Protein AF-A0A8T4NHF1-F1 (afdb_monomer_lite)

Secondary structure (DSSP, 8-state):
-----HHHHHHHHTTS---PPPPPTTS---HHHHHHHHHHHHHHHHHHHHHHH-TT-HHHHHHHHHHHHS-GGGGGTS-HHHHHHHHHHHHHHHHHHHHHHHHHTHHHHHTT--HHHHHHHHHHS-PPPPSS-HHHHHHHHHHHHHHHHHHHHHHT-HHHHHHHHHHHHHH-TTS-HHHHHHHHHHTT-HHHHHHHHHHHHHHHHHHHHHHHEETTEE-HHHHHHHHHHHHHHHHHHHHH---HHHHHHHIIIIIHHHHHHHHHHHHHHHHHHHHHHHHHHHHHHHHHHHHHHHHH--

Foldseek 3Di:
DDPDDPVNVLVVVVPADWPDDADALQDEDDLVNLLVLVVLLVLLVVLLVVLVVPLPPLVSLQSNCCSTRVHSVVSVPDDSVNSNSVSVVVSVVNLVSQLSNCVNHVVVLVVLQDQVLLVVLLLQAQFADDPPDPLLNVLSVLSVLLSLLVVCVVVVPLVSLLVVVLVVLVPPPVDDPVVNVVSVVCSPPSVVSVVVSVVVSVVSVVVSCVSQDDPNGGPSVVSVCSLVVRLVVLVVVLVPDPDPVVNVCSCPRHNSSSSSSSSVSSNVVSVVVVCVVVVVVVVVVVVVVVVVVVVVVD

pLDDT: mean 83.98, std 12.25, range [40.06, 96.38]

Structure (mmCIF, N/CA/C/O backbone):
data_AF-A0A8T4NHF1-F1
#
_entry.id   AF-A0A8T4NHF1-F1
#
loop_
_atom_site.group_PDB
_atom_site.id
_atom_site.type_symbol
_atom_site.label_atom_id
_atom_site.label_alt_id
_atom_site.label_comp_id
_atom_site.label_asym_id
_atom_site.label_entity_id
_atom_site.label_seq_id
_atom_site.pdbx_PDB_ins_code
_atom_site.Cartn_x
_atom_site.Cartn_y
_atom_site.Cartn_z
_atom_site.occupancy
_atom_site.B_iso_or_equiv
_atom_site.auth_seq_id
_atom_site.auth_comp_id
_atom_site.auth_asym_id
_atom_site.auth_atom_id
_atom_site.pdbx_PDB_model_num
ATOM 1 N N . MET A 1 1 ? -12.201 -16.693 -42.221 1.00 40.06 1 MET A N 1
ATOM 2 C CA . MET A 1 1 ? -11.249 -15.798 -41.534 1.00 40.06 1 MET A CA 1
ATOM 3 C C . MET A 1 1 ? -11.439 -16.060 -40.062 1.00 40.06 1 MET A C 1
ATOM 5 O O . MET A 1 1 ? -12.571 -15.982 -39.611 1.00 40.06 1 MET A O 1
ATOM 9 N N . VAL A 1 2 ? -10.397 -16.544 -39.396 1.00 43.09 2 VAL A N 1
ATOM 10 C CA . VAL A 1 2 ? -10.455 -16.978 -37.998 1.00 43.09 2 VAL A CA 1
ATOM 11 C C . VAL A 1 2 ? -10.284 -15.729 -37.139 1.00 43.09 2 VAL A C 1
ATOM 13 O O . VAL A 1 2 ? -9.279 -15.039 -37.281 1.00 43.09 2 VAL A O 1
ATOM 16 N N . GLU A 1 3 ? -11.284 -15.404 -36.321 1.00 45.25 3 GLU A N 1
ATOM 17 C CA . GLU A 1 3 ? -11.119 -14.476 -35.200 1.00 45.25 3 GLU A CA 1
ATOM 18 C C . GLU A 1 3 ? -10.138 -15.140 -34.228 1.00 45.25 3 GLU A C 1
ATOM 20 O O . GLU A 1 3 ? -10.513 -16.066 -33.514 1.00 45.25 3 GLU A O 1
ATOM 25 N N . GLN A 1 4 ? -8.864 -14.743 -34.260 1.00 51.22 4 GLN A N 1
ATOM 26 C CA . GLN A 1 4 ? -7.949 -15.065 -33.164 1.00 51.22 4 GLN A CA 1
ATOM 27 C C . GLN A 1 4 ? -8.509 -14.438 -31.890 1.00 51.22 4 GLN A C 1
ATOM 29 O O . GLN A 1 4 ? -8.962 -13.287 -31.919 1.00 51.22 4 GLN A O 1
ATOM 34 N N . SER A 1 5 ? -8.502 -15.188 -30.788 1.00 63.69 5 SER A N 1
ATOM 35 C CA . SER A 1 5 ? -8.956 -14.635 -29.516 1.00 63.69 5 SER A CA 1
ATOM 36 C C . SER A 1 5 ? -8.017 -13.499 -29.099 1.00 63.69 5 SER A C 1
ATOM 38 O O . SER A 1 5 ? -6.830 -13.484 -29.437 1.00 63.69 5 SER A O 1
ATOM 40 N N . LEU A 1 6 ? -8.544 -12.525 -28.356 1.00 47.84 6 LEU A N 1
ATOM 41 C CA . LEU A 1 6 ? -7.736 -11.427 -27.825 1.00 47.84 6 LEU A CA 1
ATOM 42 C C . LEU A 1 6 ? -6.535 -11.973 -27.023 1.00 47.84 6 LEU A C 1
ATOM 44 O O . LEU A 1 6 ? -5.458 -11.399 -27.072 1.00 47.84 6 LEU A O 1
ATOM 48 N N . GLU A 1 7 ? -6.702 -13.112 -26.345 1.00 48.19 7 GLU A N 1
ATOM 49 C CA . GLU A 1 7 ? -5.669 -13.817 -25.572 1.00 48.19 7 GLU A CA 1
ATOM 50 C C . GLU A 1 7 ? -4.538 -14.376 -26.449 1.00 48.19 7 GLU A C 1
ATOM 52 O O . GLU A 1 7 ? -3.371 -14.226 -26.096 1.00 48.19 7 GLU A O 1
ATOM 57 N N . GLU A 1 8 ? -4.842 -14.918 -27.631 1.00 52.53 8 GLU A N 1
ATOM 58 C CA . GLU A 1 8 ? -3.821 -15.383 -28.586 1.00 52.53 8 GLU A CA 1
ATOM 59 C C . GLU A 1 8 ? -3.016 -14.217 -29.182 1.00 52.53 8 GLU A C 1
ATOM 61 O O . GLU A 1 8 ? -1.809 -14.332 -29.407 1.00 52.53 8 GLU A O 1
ATOM 66 N N . GLN A 1 9 ? -3.657 -13.067 -29.411 1.00 50.97 9 GLN A N 1
ATOM 67 C CA . GLN A 1 9 ? -2.965 -11.851 -29.862 1.00 50.97 9 GLN A CA 1
ATOM 68 C C . GLN A 1 9 ? -2.045 -11.286 -28.767 1.00 50.97 9 GLN A C 1
ATOM 70 O O . GLN A 1 9 ? -0.943 -10.816 -29.058 1.00 50.97 9 GLN A O 1
ATOM 75 N N . ILE A 1 10 ? -2.458 -11.393 -27.500 1.00 49.88 10 ILE A N 1
ATOM 76 C CA . ILE A 1 10 ? -1.667 -11.005 -26.322 1.00 49.88 10 ILE A CA 1
ATOM 77 C C . ILE A 1 10 ? -0.418 -11.877 -26.181 1.00 49.88 10 ILE A C 1
ATOM 79 O O . ILE A 1 10 ? 0.670 -11.357 -25.928 1.00 49.88 10 ILE A O 1
ATOM 83 N N . GLU A 1 11 ? -0.558 -13.185 -26.381 1.00 53.22 11 GLU A N 1
ATOM 84 C CA . GLU A 1 11 ? 0.548 -14.139 -26.302 1.00 53.22 11 GLU A CA 1
ATOM 85 C C . GLU A 1 11 ? 1.568 -13.910 -27.432 1.00 53.22 11 GLU A C 1
ATOM 87 O O . GLU A 1 11 ? 2.778 -13.870 -27.196 1.00 53.22 11 GLU A O 1
ATOM 92 N N . GLN A 1 12 ? 1.088 -13.640 -28.652 1.00 50.59 12 GLN A N 1
ATOM 93 C CA . GLN A 1 12 ? 1.939 -13.340 -29.811 1.00 50.59 12 GLN A CA 1
ATOM 94 C C . GLN A 1 12 ? 2.696 -12.022 -29.678 1.00 50.59 12 GLN A C 1
ATOM 96 O O . GLN A 1 12 ? 3.860 -11.930 -30.065 1.00 50.59 12 GLN A O 1
ATOM 101 N N . ALA A 1 13 ? 2.079 -11.001 -29.099 1.00 49.59 13 ALA A N 1
ATOM 102 C CA . ALA A 1 13 ? 2.753 -9.735 -28.886 1.00 49.59 13 ALA A CA 1
ATOM 103 C C . ALA A 1 13 ? 3.610 -9.740 -27.591 1.00 49.59 13 ALA A C 1
ATOM 105 O O . ALA A 1 13 ? 4.523 -8.930 -27.422 1.00 49.59 13 ALA A O 1
ATOM 106 N N . GLY A 1 14 ? 3.416 -10.725 -26.707 1.00 49.09 14 GLY A N 1
ATOM 107 C CA . GLY A 1 14 ? 4.375 -11.108 -25.664 1.00 49.09 14 GLY A CA 1
ATOM 108 C C . GLY A 1 14 ? 5.676 -11.724 -26.206 1.00 49.09 14 GLY A C 1
ATOM 109 O O . GLY A 1 14 ? 6.682 -11.720 -25.501 1.00 49.09 14 GLY A O 1
ATOM 110 N N . ALA A 1 15 ? 5.697 -12.182 -27.466 1.00 52.66 15 ALA A N 1
ATOM 111 C CA . ALA A 1 15 ? 6.874 -12.763 -28.127 1.00 52.66 15 ALA A CA 1
ATOM 112 C C . ALA A 1 15 ? 7.867 -11.722 -28.691 1.00 52.66 15 ALA A C 1
ATOM 114 O O . ALA A 1 15 ? 8.850 -12.076 -29.348 1.00 52.66 15 ALA A O 1
ATOM 115 N N . LEU A 1 16 ? 7.621 -10.430 -28.459 1.00 57.38 16 LEU A N 1
ATOM 116 C CA . LEU A 1 16 ? 8.516 -9.347 -28.863 1.00 57.38 16 LEU A CA 1
ATOM 117 C C . LEU A 1 16 ? 9.746 -9.314 -27.928 1.00 57.38 16 LEU A C 1
ATOM 119 O O . LEU A 1 16 ? 9.590 -9.521 -26.723 1.00 57.38 16 LEU A O 1
ATOM 123 N N . PRO A 1 17 ? 10.970 -9.033 -28.424 1.00 62.16 17 PRO A N 1
ATOM 124 C CA . PRO A 1 17 ? 12.154 -8.983 -27.573 1.00 62.16 17 PRO A CA 1
ATOM 125 C C . PRO A 1 17 ? 12.045 -7.819 -26.577 1.00 62.16 17 PRO A C 1
ATOM 127 O O . PRO A 1 17 ? 12.233 -6.653 -26.928 1.00 62.16 17 PRO A O 1
ATOM 130 N N . GLN A 1 18 ? 11.725 -8.137 -25.324 1.00 71.12 18 GLN A N 1
ATOM 131 C CA . GLN A 1 18 ? 11.744 -7.192 -24.211 1.00 71.12 18 GLN A CA 1
ATOM 132 C C . GLN A 1 18 ? 13.187 -7.007 -23.734 1.00 71.12 18 GLN A C 1
ATOM 134 O O . GLN A 1 18 ? 13.893 -7.984 -23.489 1.00 71.12 18 GLN A O 1
ATOM 139 N N . ILE A 1 19 ? 13.624 -5.752 -23.616 1.00 78.75 19 ILE A N 1
ATOM 140 C CA . ILE A 1 19 ? 14.956 -5.390 -23.105 1.00 78.75 19 ILE A CA 1
ATOM 141 C C . ILE A 1 19 ? 14.892 -5.076 -21.611 1.00 78.75 19 ILE A C 1
ATOM 143 O O . ILE A 1 19 ? 15.844 -5.338 -20.878 1.00 78.75 19 ILE A O 1
ATOM 147 N N . TYR A 1 20 ? 13.778 -4.512 -21.140 1.00 81.88 20 TYR A N 1
ATOM 148 C CA . TYR A 1 20 ? 13.555 -4.402 -19.708 1.00 81.88 20 TYR A CA 1
ATOM 149 C C . TYR A 1 20 ? 13.142 -5.757 -19.147 1.00 81.88 20 TYR A C 1
ATOM 151 O O . TYR A 1 20 ? 12.072 -6.274 -19.462 1.00 81.88 20 TYR A O 1
ATOM 159 N N . HIS A 1 21 ? 13.980 -6.289 -18.269 1.00 83.62 21 HIS A N 1
ATOM 160 C CA . HIS A 1 21 ? 13.638 -7.422 -17.428 1.00 83.62 21 HIS A CA 1
ATOM 161 C C . HIS A 1 21 ? 13.217 -6.876 -16.067 1.00 83.62 21 HIS A C 1
ATOM 163 O O . HIS A 1 21 ? 13.957 -6.073 -15.503 1.00 83.62 21 HIS A O 1
ATOM 169 N N . PRO A 1 22 ? 12.045 -7.242 -15.533 1.00 88.25 22 PRO A N 1
ATOM 170 C CA . PRO A 1 22 ? 11.710 -6.885 -14.165 1.00 88.25 22 PRO A CA 1
ATOM 171 C C . PRO A 1 22 ? 12.663 -7.550 -13.170 1.00 88.25 22 PRO A C 1
ATOM 173 O O . PRO A 1 22 ? 13.351 -8.513 -13.512 1.00 88.25 22 PRO A O 1
ATOM 176 N N . ILE A 1 23 ? 12.662 -7.042 -11.938 1.00 92.62 23 ILE A N 1
ATOM 177 C CA . ILE A 1 23 ? 13.514 -7.553 -10.865 1.00 92.62 23 ILE A CA 1
ATOM 178 C C . ILE A 1 23 ? 13.336 -9.063 -10.686 1.00 92.62 23 ILE A C 1
ATOM 180 O O . ILE A 1 23 ? 12.224 -9.590 -10.811 1.00 92.62 23 ILE A O 1
ATOM 184 N N . THR A 1 24 ? 14.426 -9.761 -10.378 1.00 93.50 24 THR A N 1
ATOM 185 C CA . THR A 1 24 ? 14.368 -11.199 -10.100 1.00 93.50 24 THR A CA 1
ATOM 186 C C . THR A 1 24 ? 13.870 -11.412 -8.671 1.00 93.50 24 THR A C 1
ATOM 188 O O . THR A 1 24 ? 14.572 -11.023 -7.741 1.00 93.50 24 THR A O 1
ATOM 191 N N . PRO A 1 25 ? 12.702 -12.047 -8.444 1.00 93.31 25 PRO A N 1
ATOM 192 C CA . PRO A 1 25 ? 12.098 -12.095 -7.110 1.00 93.31 25 PRO A CA 1
ATOM 193 C C . PRO A 1 25 ? 12.899 -12.837 -6.039 1.00 93.31 25 PRO A C 1
ATOM 195 O O . PRO A 1 25 ? 12.691 -12.603 -4.856 1.00 93.31 25 PRO A O 1
ATOM 198 N N . SER A 1 26 ? 13.769 -13.758 -6.450 1.00 91.38 26 SER A N 1
ATOM 199 C CA . SER A 1 26 ? 14.536 -14.634 -5.561 1.00 91.38 26 SER A CA 1
ATOM 200 C C . SER A 1 26 ? 15.934 -14.112 -5.229 1.00 91.38 26 SER A C 1
ATOM 202 O O . SER A 1 26 ? 16.721 -14.855 -4.655 1.00 91.38 26 SER A O 1
ATOM 204 N N . HIS A 1 27 ? 16.297 -12.913 -5.685 1.00 90.06 27 HIS A N 1
ATOM 205 C CA . HIS A 1 27 ? 17.588 -12.322 -5.351 1.00 90.06 27 HIS A CA 1
ATOM 206 C C . HIS A 1 27 ? 17.556 -11.696 -3.956 1.00 90.06 27 HIS A C 1
ATOM 208 O O . HIS A 1 27 ? 16.552 -11.096 -3.561 1.00 90.06 27 HIS A O 1
ATOM 214 N N . ASP A 1 28 ? 18.692 -11.777 -3.265 1.00 91.50 28 ASP A N 1
ATOM 215 C CA . ASP A 1 28 ? 18.931 -11.044 -2.024 1.00 91.50 28 ASP A CA 1
ATOM 216 C C . ASP A 1 28 ? 18.833 -9.524 -2.248 1.00 91.50 28 ASP A C 1
ATOM 218 O O . ASP A 1 28 ? 18.904 -9.014 -3.378 1.00 91.50 28 ASP A O 1
ATOM 222 N N . TYR A 1 29 ? 18.684 -8.780 -1.152 1.00 89.56 29 TYR A N 1
ATOM 223 C CA . TYR A 1 29 ? 18.501 -7.340 -1.208 1.00 89.56 29 TYR A CA 1
ATOM 224 C C . TYR A 1 29 ? 19.713 -6.626 -1.834 1.00 89.56 29 TYR A C 1
ATOM 226 O O . TYR A 1 29 ? 20.804 -6.576 -1.264 1.00 89.56 29 TYR A O 1
ATOM 234 N N . ASN A 1 30 ? 19.492 -5.985 -2.985 1.00 89.38 30 ASN A N 1
ATOM 235 C CA . ASN A 1 30 ? 20.432 -5.087 -3.641 1.00 89.38 30 ASN A CA 1
ATOM 236 C C . ASN A 1 30 ? 19.757 -3.731 -3.851 1.00 89.38 30 ASN A C 1
ATOM 238 O O . ASN A 1 30 ? 18.806 -3.591 -4.619 1.00 89.38 30 ASN A O 1
ATOM 242 N N . ARG A 1 31 ? 20.285 -2.709 -3.175 1.00 86.56 31 ARG A N 1
ATOM 243 C CA . ARG A 1 31 ? 19.719 -1.360 -3.190 1.00 86.56 31 ARG A CA 1
ATOM 244 C C . ARG A 1 31 ? 19.684 -0.727 -4.584 1.00 86.56 31 ARG A C 1
ATOM 246 O O . ARG A 1 31 ? 18.680 -0.110 -4.928 1.00 86.56 31 ARG A O 1
ATOM 253 N N . GLU A 1 32 ? 20.762 -0.827 -5.358 1.00 85.31 32 GLU A N 1
ATOM 254 C CA . GLU A 1 32 ? 20.843 -0.190 -6.681 1.00 85.31 32 GLU A CA 1
ATOM 255 C C . GLU A 1 32 ? 19.862 -0.839 -7.660 1.00 85.31 32 GLU A C 1
ATOM 257 O O . GLU A 1 32 ? 19.133 -0.142 -8.368 1.00 85.31 32 GLU A O 1
ATOM 262 N N . GLU A 1 33 ? 19.791 -2.170 -7.646 1.00 87.69 33 GLU A N 1
ATOM 263 C CA . GLU A 1 33 ? 18.852 -2.948 -8.457 1.00 87.69 33 GLU A CA 1
ATOM 264 C C . GLU A 1 33 ? 17.399 -2.615 -8.083 1.00 87.69 33 GLU A C 1
ATOM 266 O O . GLU A 1 33 ? 16.583 -2.278 -8.947 1.00 87.69 33 GLU A O 1
ATOM 271 N N . PHE A 1 34 ? 17.093 -2.604 -6.785 1.00 88.62 34 PHE A N 1
ATOM 272 C CA . PHE A 1 34 ? 15.785 -2.248 -6.242 1.00 88.62 34 PHE A CA 1
ATOM 273 C C . PHE A 1 34 ? 15.326 -0.852 -6.698 1.00 88.62 34 PHE A C 1
ATOM 275 O O . PHE A 1 34 ? 14.234 -0.711 -7.258 1.00 88.62 34 PHE A O 1
ATOM 282 N N . LEU A 1 35 ? 16.175 0.169 -6.532 1.00 87.31 35 LEU A N 1
ATOM 283 C CA . LEU A 1 35 ? 15.873 1.548 -6.937 1.00 87.31 35 LEU A CA 1
ATOM 284 C C . LEU A 1 35 ? 15.748 1.701 -8.457 1.00 87.31 35 LEU A C 1
ATOM 286 O O . LEU A 1 35 ? 14.885 2.439 -8.942 1.00 87.31 35 LEU A O 1
ATOM 290 N N . PHE A 1 36 ? 16.572 0.994 -9.235 1.00 87.50 36 PHE A N 1
ATOM 291 C CA . PHE A 1 36 ? 16.460 0.986 -10.691 1.00 87.50 36 PHE A CA 1
ATOM 292 C C . PHE A 1 36 ? 15.095 0.454 -11.145 1.00 87.50 36 PHE A C 1
ATOM 294 O O . PHE A 1 36 ? 14.369 1.153 -11.862 1.00 87.50 36 PHE A O 1
ATOM 301 N N . HIS A 1 37 ? 14.725 -0.756 -10.714 1.00 90.31 37 HIS A N 1
ATOM 302 C CA . HIS A 1 37 ? 13.476 -1.398 -11.134 1.00 90.31 37 HIS A CA 1
ATOM 303 C C . HIS A 1 37 ? 12.246 -0.630 -10.667 1.00 90.31 37 HIS A C 1
ATOM 305 O O . HIS A 1 37 ? 11.251 -0.555 -11.389 1.00 90.31 37 HIS A O 1
ATOM 311 N N . GLN A 1 38 ? 12.315 0.008 -9.505 1.00 88.06 38 GLN A N 1
ATOM 312 C CA . GLN A 1 38 ? 11.232 0.861 -9.051 1.00 88.06 38 GLN A CA 1
ATOM 313 C C . GLN A 1 38 ? 11.067 2.119 -9.903 1.00 88.06 38 GLN A C 1
ATOM 315 O O . GLN A 1 38 ? 9.951 2.445 -10.309 1.00 88.06 38 GLN A O 1
ATOM 320 N N . ASN A 1 39 ? 12.156 2.819 -10.220 1.00 87.38 39 ASN A N 1
ATOM 321 C CA . ASN A 1 39 ? 12.088 3.973 -11.112 1.00 87.38 39 ASN A CA 1
ATOM 322 C C . ASN A 1 39 ? 11.513 3.580 -12.477 1.00 87.38 39 ASN A C 1
ATOM 324 O O . ASN A 1 39 ? 10.718 4.320 -13.062 1.00 87.38 39 ASN A O 1
ATOM 328 N N . VAL A 1 40 ? 11.853 2.382 -12.969 1.00 89.00 40 VAL A N 1
ATOM 329 C CA . VAL A 1 40 ? 11.211 1.825 -14.162 1.00 89.00 40 VAL A CA 1
ATOM 330 C C . VAL A 1 40 ? 9.714 1.603 -13.948 1.00 89.00 40 VAL A C 1
ATOM 332 O O . VAL A 1 40 ? 8.921 2.031 -14.782 1.00 89.00 40 VAL A O 1
ATOM 335 N N . LEU A 1 41 ? 9.305 0.990 -12.843 1.00 90.44 41 LEU A N 1
ATOM 336 C CA . LEU A 1 41 ? 7.898 0.734 -12.547 1.00 90.44 41 LEU A CA 1
ATOM 337 C C . LEU A 1 41 ? 7.061 2.023 -12.422 1.00 90.44 41 LEU A C 1
ATOM 339 O O . LEU A 1 41 ? 5.933 2.074 -12.923 1.00 90.44 41 LEU A O 1
ATOM 343 N N . ASN A 1 42 ? 7.611 3.080 -11.820 1.00 89.56 42 ASN A N 1
ATOM 344 C CA . ASN A 1 42 ? 6.973 4.397 -11.723 1.00 89.56 42 ASN A CA 1
ATOM 345 C C . ASN A 1 42 ? 6.763 5.020 -13.111 1.00 89.56 42 ASN A C 1
ATOM 347 O O . ASN A 1 42 ? 5.665 5.484 -13.431 1.00 89.56 42 ASN A O 1
ATOM 351 N N . ASP A 1 43 ? 7.795 4.970 -13.958 1.00 90.56 43 ASP A N 1
ATOM 352 C CA . ASP A 1 43 ? 7.719 5.386 -15.359 1.00 90.56 43 ASP A CA 1
ATOM 353 C C . ASP A 1 43 ? 6.617 4.615 -16.105 1.00 90.56 43 ASP A C 1
ATOM 355 O O . ASP A 1 43 ? 5.748 5.223 -16.734 1.00 90.56 43 ASP A O 1
ATOM 359 N N . LEU A 1 44 ? 6.623 3.280 -16.010 1.00 91.38 44 LEU A N 1
ATOM 360 C CA . LEU A 1 44 ? 5.650 2.407 -16.674 1.00 91.38 44 LEU A CA 1
ATOM 361 C C . LEU A 1 44 ? 4.219 2.703 -16.215 1.00 91.38 44 LEU A C 1
ATOM 363 O O . LEU A 1 44 ? 3.328 2.830 -17.052 1.00 91.38 44 LEU A O 1
ATOM 367 N N . THR A 1 45 ? 4.010 2.897 -14.911 1.00 91.25 45 THR A N 1
ATOM 368 C CA . THR A 1 45 ? 2.714 3.285 -14.335 1.00 91.25 45 THR A CA 1
ATOM 369 C C . THR A 1 45 ? 2.243 4.630 -14.892 1.00 91.25 45 THR A C 1
ATOM 371 O O . THR A 1 45 ? 1.101 4.765 -15.340 1.00 91.25 45 THR A O 1
ATOM 374 N N . GLY A 1 46 ? 3.137 5.622 -14.934 1.00 93.00 46 GLY A N 1
ATOM 375 C CA . GLY A 1 46 ? 2.843 6.943 -15.484 1.00 93.00 46 GLY A CA 1
ATOM 376 C C . GLY A 1 46 ? 2.538 6.923 -16.985 1.00 93.00 46 GLY A C 1
ATOM 377 O O . GLY A 1 46 ? 1.684 7.685 -17.448 1.00 93.00 46 GLY A O 1
ATOM 378 N N . TYR A 1 47 ? 3.206 6.065 -17.761 1.00 92.12 47 TYR A N 1
ATOM 379 C CA . TYR A 1 47 ? 2.915 5.902 -19.187 1.00 92.12 47 TYR A CA 1
ATOM 380 C C . TYR A 1 47 ? 1.615 5.145 -19.427 1.00 92.12 47 TYR A C 1
ATOM 382 O O . TYR A 1 47 ? 0.813 5.611 -20.235 1.00 92.12 47 TYR A O 1
ATOM 390 N N . ARG A 1 48 ? 1.356 4.058 -18.692 1.00 92.94 48 ARG A N 1
ATOM 391 C CA . ARG A 1 48 ? 0.084 3.329 -18.767 1.00 92.94 48 ARG A CA 1
ATOM 392 C C . ARG A 1 48 ? -1.093 4.261 -18.501 1.00 92.94 48 ARG A C 1
ATOM 394 O O . ARG A 1 48 ? -1.997 4.323 -19.321 1.00 92.94 48 ARG A O 1
ATOM 401 N N . ALA A 1 49 ? -1.052 5.054 -17.429 1.00 94.38 49 ALA A N 1
ATOM 402 C CA . ALA A 1 49 ? -2.136 5.985 -17.105 1.00 94.38 49 ALA A CA 1
ATOM 403 C C . ALA A 1 49 ? -2.420 6.995 -18.236 1.00 94.38 49 ALA A C 1
ATOM 405 O O . ALA A 1 49 ? -3.567 7.389 -18.454 1.00 94.38 49 ALA A O 1
ATOM 406 N N . LYS A 1 50 ? -1.384 7.413 -18.976 1.00 93.81 50 LYS A N 1
ATOM 407 C CA . LYS A 1 50 ? -1.536 8.283 -20.153 1.00 93.81 50 LYS A CA 1
ATOM 408 C C . LYS A 1 50 ? -2.135 7.536 -21.339 1.00 93.81 50 LYS A C 1
ATOM 410 O O . LYS A 1 50 ? -3.067 8.059 -21.931 1.00 93.81 50 LYS A O 1
ATOM 415 N N . ILE A 1 51 ? -1.658 6.326 -21.630 1.00 90.19 51 ILE A N 1
ATOM 416 C CA . ILE A 1 51 ? -2.165 5.462 -22.711 1.00 90.19 51 ILE A CA 1
ATOM 417 C C . ILE A 1 51 ? -3.632 5.064 -22.465 1.00 90.19 51 ILE A C 1
ATOM 419 O O . ILE A 1 51 ? -4.436 5.027 -23.394 1.00 90.19 51 ILE A O 1
ATOM 423 N N . ASP A 1 52 ? -4.011 4.807 -21.212 1.00 90.88 52 ASP A N 1
ATOM 424 C CA . ASP A 1 52 ? -5.389 4.481 -20.838 1.00 90.88 52 ASP A CA 1
ATOM 425 C C . ASP A 1 52 ? -6.331 5.667 -21.095 1.00 90.88 52 ASP A C 1
ATOM 427 O O . ASP A 1 52 ? -7.440 5.478 -21.605 1.00 90.88 52 ASP A O 1
ATOM 431 N N . LYS A 1 53 ? -5.865 6.886 -20.787 1.00 93.56 53 LYS A N 1
ATOM 432 C CA . LYS A 1 53 ? -6.613 8.137 -20.962 1.00 93.56 53 LYS A CA 1
ATOM 433 C C . LYS A 1 53 ? -6.674 8.607 -22.419 1.00 93.56 53 LYS A C 1
ATOM 435 O O . LYS A 1 53 ? -7.734 9.035 -22.866 1.00 93.56 53 LYS A O 1
ATOM 440 N N . ASP A 1 54 ? -5.550 8.570 -23.124 1.00 89.94 54 ASP A N 1
ATOM 441 C CA . ASP A 1 54 ? -5.403 8.937 -24.532 1.00 89.94 54 ASP A CA 1
ATOM 442 C C . ASP A 1 54 ? -4.541 7.878 -25.245 1.00 89.94 54 ASP A C 1
ATOM 444 O O . ASP A 1 54 ? -3.307 7.938 -25.210 1.00 89.94 54 ASP A O 1
ATOM 448 N N . PRO A 1 55 ? -5.175 6.902 -25.916 1.00 83.81 55 PRO A N 1
ATOM 449 C CA . PRO A 1 55 ? -4.470 5.808 -26.588 1.00 83.81 55 PRO A CA 1
ATOM 450 C C . PRO A 1 55 ? -3.639 6.274 -27.790 1.00 83.81 55 PRO A C 1
ATOM 452 O O . PRO A 1 55 ? -2.765 5.547 -28.269 1.00 83.81 55 PRO A O 1
ATOM 455 N N . THR A 1 56 ? -3.883 7.500 -28.259 1.00 84.25 56 THR A N 1
ATOM 456 C CA . THR A 1 56 ? -3.195 8.111 -29.397 1.00 84.25 56 THR A CA 1
ATOM 457 C C . THR A 1 56 ? -2.040 9.023 -28.979 1.00 84.25 56 THR A C 1
ATOM 459 O O . THR A 1 56 ? -1.361 9.579 -29.845 1.00 84.25 56 THR A O 1
ATOM 462 N N . ASP A 1 57 ? -1.744 9.144 -27.674 1.00 88.88 57 ASP A N 1
ATOM 463 C CA . ASP A 1 57 ? -0.591 9.901 -27.171 1.00 88.88 57 ASP A CA 1
ATOM 464 C C . ASP A 1 57 ? 0.729 9.244 -27.612 1.00 88.88 57 ASP A C 1
ATOM 466 O O . ASP A 1 57 ? 1.318 8.394 -26.931 1.00 88.88 57 ASP A O 1
ATOM 470 N N . LEU A 1 58 ? 1.230 9.689 -28.766 1.00 85.62 58 LEU A N 1
ATOM 471 C CA . LEU A 1 58 ? 2.479 9.214 -29.356 1.00 85.62 58 LEU A CA 1
ATOM 472 C C . LEU A 1 58 ? 3.670 9.379 -28.404 1.00 85.62 58 LEU A C 1
ATOM 474 O O . LEU A 1 58 ? 4.554 8.526 -28.379 1.00 85.62 58 LEU A O 1
ATOM 478 N N . LYS A 1 59 ? 3.693 10.422 -27.562 1.00 88.75 59 LYS A N 1
ATOM 479 C CA . LYS A 1 59 ? 4.809 10.647 -26.629 1.00 88.75 59 LYS A CA 1
ATOM 480 C C . LYS A 1 59 ? 4.806 9.622 -25.502 1.00 88.75 59 LYS A C 1
ATOM 482 O O . LYS A 1 59 ? 5.877 9.151 -25.113 1.00 88.75 59 LYS A O 1
ATOM 487 N N . ALA A 1 60 ? 3.640 9.297 -24.945 1.00 89.31 60 ALA A N 1
ATOM 488 C CA . ALA A 1 60 ? 3.525 8.266 -23.913 1.00 89.31 60 ALA A CA 1
ATOM 489 C C . ALA A 1 60 ? 3.914 6.890 -24.471 1.00 89.31 60 ALA A C 1
ATOM 491 O O . ALA A 1 60 ? 4.717 6.180 -23.862 1.00 89.31 60 ALA A O 1
ATOM 492 N N . ARG A 1 61 ? 3.431 6.576 -25.676 1.00 87.75 61 ARG A N 1
ATOM 493 C CA . ARG A 1 61 ? 3.731 5.335 -26.402 1.00 87.75 61 ARG A CA 1
ATOM 494 C C . ARG A 1 61 ? 5.211 5.171 -26.722 1.00 87.75 61 ARG A C 1
ATOM 496 O O . ARG A 1 61 ? 5.776 4.107 -26.472 1.00 87.75 61 ARG A O 1
ATOM 503 N N . GLU A 1 62 ? 5.860 6.219 -27.224 1.00 86.50 62 GLU A N 1
ATOM 504 C CA . GLU A 1 62 ? 7.300 6.219 -27.498 1.00 86.50 62 GLU A CA 1
ATOM 505 C C . GLU A 1 62 ? 8.127 5.993 -26.232 1.00 86.50 62 GLU A C 1
ATOM 507 O O . GLU A 1 62 ? 9.096 5.232 -26.249 1.00 86.50 62 GLU A O 1
ATOM 512 N N . LYS A 1 63 ? 7.772 6.665 -25.130 1.00 89.12 63 LYS A N 1
ATOM 513 C CA . LYS A 1 63 ? 8.511 6.548 -23.869 1.00 89.12 63 LYS A CA 1
ATOM 514 C C . LYS A 1 63 ? 8.332 5.176 -23.226 1.00 89.12 63 LYS A C 1
ATOM 516 O O . LYS A 1 63 ? 9.329 4.602 -22.794 1.00 89.12 63 LYS A O 1
ATOM 521 N N . PHE A 1 64 ? 7.109 4.645 -23.223 1.00 89.25 64 PHE A N 1
ATOM 522 C CA . PHE A 1 64 ? 6.830 3.274 -22.799 1.00 89.25 64 PHE A CA 1
ATOM 523 C C . PHE A 1 64 ? 7.635 2.273 -23.633 1.00 89.25 64 PHE A C 1
ATOM 525 O O . PHE A 1 64 ? 8.414 1.497 -23.086 1.00 89.25 64 PHE A O 1
ATOM 532 N N . SER A 1 65 ? 7.541 2.366 -24.963 1.00 83.44 65 SER A N 1
ATOM 533 C CA . SER A 1 65 ? 8.209 1.430 -25.876 1.00 83.44 65 SER A CA 1
ATOM 534 C C . SER A 1 65 ? 9.728 1.487 -25.749 1.00 83.44 65 SER A C 1
ATOM 536 O O . SER A 1 65 ? 10.378 0.451 -25.669 1.00 83.44 65 SER A O 1
ATOM 538 N N . LYS A 1 66 ? 10.305 2.690 -25.627 1.00 85.69 66 LYS A N 1
ATOM 539 C CA . LYS A 1 66 ? 11.738 2.853 -25.352 1.00 85.69 66 LYS A CA 1
ATOM 540 C C . LYS A 1 66 ? 12.141 2.165 -24.049 1.00 85.69 66 LYS A C 1
ATOM 542 O O . LYS A 1 66 ? 13.230 1.609 -23.975 1.00 85.69 66 LYS A O 1
ATOM 547 N N . LYS A 1 67 ? 11.307 2.252 -23.012 1.00 88.12 67 LYS A N 1
ATOM 548 C CA . LYS A 1 67 ? 11.612 1.667 -21.706 1.00 88.12 67 LYS A CA 1
ATOM 549 C C . LYS A 1 67 ? 11.568 0.141 -21.759 1.00 88.12 67 LYS A C 1
ATOM 551 O O . LYS A 1 67 ? 12.478 -0.485 -21.240 1.00 88.12 67 LYS A O 1
ATOM 556 N N . VAL A 1 68 ? 10.551 -0.432 -22.403 1.00 86.19 68 VAL A N 1
ATOM 557 C CA . VAL A 1 68 ? 10.317 -1.886 -22.430 1.00 86.19 68 VAL A CA 1
ATOM 558 C C . VAL A 1 68 ? 11.158 -2.595 -23.493 1.00 86.19 68 VAL A C 1
ATOM 560 O O . VAL A 1 68 ? 11.779 -3.615 -23.211 1.00 86.19 68 VAL A O 1
ATOM 563 N N . PHE A 1 69 ? 11.220 -2.045 -24.705 1.00 81.56 69 PHE A N 1
ATOM 564 C CA . PHE A 1 69 ? 11.810 -2.693 -25.882 1.00 81.56 69 PHE A CA 1
ATOM 565 C C . PHE A 1 69 ? 13.138 -2.064 -26.329 1.00 81.56 69 PHE A C 1
ATOM 567 O O . PHE A 1 69 ? 13.731 -2.517 -27.300 1.00 81.56 69 PHE A O 1
ATOM 574 N N . GLY A 1 70 ? 13.589 -0.976 -25.691 1.00 73.94 70 GLY A N 1
ATOM 575 C CA . GLY A 1 70 ? 14.810 -0.228 -26.040 1.00 73.94 70 GLY A CA 1
ATOM 576 C C . GLY A 1 70 ? 14.791 0.503 -27.390 1.00 73.94 70 GLY A C 1
ATOM 577 O O . GLY A 1 70 ? 15.583 1.428 -27.581 1.00 73.94 70 GLY A O 1
ATOM 578 N N . ASP A 1 71 ? 13.862 0.182 -28.293 1.00 68.88 71 ASP A N 1
ATOM 579 C CA . ASP A 1 71 ? 13.625 0.917 -29.534 1.00 68.88 71 ASP A CA 1
ATOM 580 C C . ASP A 1 71 ? 12.356 1.768 -29.434 1.00 68.88 71 ASP A C 1
ATOM 582 O O . ASP A 1 71 ? 11.262 1.296 -29.119 1.00 68.88 71 ASP A O 1
ATOM 586 N N . LYS A 1 72 ? 12.497 3.052 -29.771 1.00 63.88 72 LYS A N 1
ATOM 587 C CA . LYS A 1 72 ? 11.355 3.947 -29.908 1.00 63.88 72 LYS A CA 1
ATOM 588 C C . LYS A 1 72 ? 10.441 3.467 -31.024 1.00 63.88 72 LYS A C 1
ATOM 590 O O . LYS A 1 72 ? 9.247 3.463 -30.798 1.00 63.88 72 LYS A O 1
ATOM 595 N N . LYS A 1 73 ? 10.945 3.047 -32.192 1.00 62.19 73 LYS A N 1
ATOM 596 C CA . LYS A 1 73 ? 10.154 2.777 -33.416 1.00 62.19 73 LYS A CA 1
ATOM 597 C C . LYS A 1 73 ? 9.142 1.635 -33.292 1.00 62.19 73 LYS A C 1
ATOM 599 O O . LYS A 1 73 ? 8.220 1.567 -34.100 1.00 62.19 73 LYS A O 1
ATOM 604 N N . TYR A 1 74 ? 9.263 0.808 -32.257 1.00 63.12 74 TYR A N 1
ATOM 605 C CA . TYR A 1 74 ? 8.327 -0.271 -31.945 1.00 63.12 74 TYR A CA 1
ATOM 606 C C . TYR A 1 74 ? 6.871 0.214 -31.767 1.00 63.12 74 TYR A C 1
ATOM 608 O O . TYR A 1 74 ? 5.932 -0.489 -32.125 1.00 63.12 74 TYR A O 1
ATOM 616 N N . HIS A 1 75 ? 6.670 1.457 -31.306 1.00 59.62 75 HIS A N 1
ATOM 617 C CA . HIS A 1 75 ? 5.345 2.034 -31.028 1.00 59.62 75 HIS A CA 1
ATOM 618 C C . HIS A 1 75 ? 4.436 2.254 -32.253 1.00 59.62 75 HIS A C 1
ATOM 620 O O . HIS A 1 75 ? 3.232 2.445 -32.062 1.00 59.62 75 HIS A O 1
ATOM 626 N N . ILE A 1 76 ? 5.000 2.285 -33.471 1.00 54.88 76 ILE A N 1
ATOM 627 C CA . ILE A 1 76 ? 4.281 2.598 -34.724 1.00 54.88 76 ILE A CA 1
ATOM 628 C C . ILE A 1 76 ? 3.508 1.375 -35.238 1.00 54.88 76 ILE A C 1
ATOM 630 O O . ILE A 1 76 ? 2.515 1.531 -35.941 1.00 54.88 76 ILE A O 1
ATOM 634 N N . GLY A 1 77 ? 3.953 0.164 -34.889 1.00 61.88 77 GLY A N 1
ATOM 635 C CA . GLY A 1 77 ? 3.362 -1.081 -35.385 1.00 61.88 77 GLY A CA 1
ATOM 636 C C . GLY A 1 77 ? 2.161 -1.590 -34.588 1.00 61.88 77 GLY A C 1
ATOM 637 O O . GLY A 1 77 ? 1.374 -2.349 -35.136 1.00 61.88 77 GLY A O 1
ATOM 638 N N . LEU A 1 78 ? 2.014 -1.179 -33.323 1.00 71.75 78 LEU A N 1
ATOM 639 C CA . LEU A 1 78 ? 0.942 -1.655 -32.443 1.00 71.75 78 LEU A CA 1
ATOM 640 C C . LEU A 1 78 ? -0.320 -0.794 -32.584 1.00 71.75 78 LEU A C 1
ATOM 642 O O . LEU A 1 78 ? -0.255 0.439 -32.591 1.00 71.75 78 LEU A O 1
ATOM 646 N N . SER A 1 79 ? -1.480 -1.434 -32.629 1.00 82.00 79 SER A N 1
ATOM 647 C CA . SER A 1 79 ? -2.777 -0.783 -32.464 1.00 82.00 79 SER A CA 1
ATOM 648 C C . SER A 1 79 ? -2.950 -0.229 -31.044 1.00 82.00 79 SER A C 1
ATOM 650 O O . SER A 1 79 ? -2.248 -0.601 -30.100 1.00 82.00 79 SER A O 1
ATOM 652 N N . ASP A 1 80 ? -3.919 0.668 -30.871 1.00 84.00 80 ASP A N 1
ATOM 653 C CA . ASP A 1 80 ? -4.247 1.257 -29.567 1.00 84.00 80 ASP A CA 1
ATOM 654 C C . ASP A 1 80 ? -4.659 0.199 -28.532 1.00 84.00 80 ASP A C 1
ATOM 656 O O . ASP A 1 80 ? -4.363 0.335 -27.343 1.00 84.00 80 ASP A O 1
ATOM 660 N N . VAL A 1 81 ? -5.326 -0.867 -28.985 1.00 84.06 81 VAL A N 1
ATOM 661 C CA . VAL A 1 81 ? -5.754 -1.987 -28.138 1.00 84.06 81 VAL A CA 1
ATOM 662 C C . VAL A 1 81 ? -4.543 -2.786 -27.673 1.00 84.06 81 VAL A C 1
ATOM 664 O O . VAL A 1 81 ? -4.372 -2.973 -26.470 1.00 84.06 81 VAL A O 1
ATOM 667 N N . GLU A 1 82 ? -3.663 -3.185 -28.592 1.00 81.62 82 GLU A N 1
ATOM 668 C CA . GLU A 1 82 ? -2.443 -3.929 -28.255 1.00 81.62 82 GLU A CA 1
ATOM 669 C C . GLU A 1 82 ? -1.567 -3.128 -27.288 1.00 81.62 82 GLU A C 1
ATOM 671 O O . GLU A 1 82 ? -1.134 -3.646 -26.260 1.00 81.62 82 GLU A O 1
ATOM 676 N N . MET A 1 83 ? -1.375 -1.830 -27.543 1.00 84.25 83 MET A N 1
ATOM 677 C CA . MET A 1 83 ? -0.579 -0.966 -26.671 1.00 84.25 83 MET A CA 1
ATOM 678 C C . MET A 1 83 ? -1.139 -0.899 -25.241 1.00 84.25 83 MET A C 1
ATOM 680 O O . MET A 1 83 ? -0.369 -0.973 -24.282 1.00 84.25 83 MET A O 1
ATOM 684 N N . LYS A 1 84 ? -2.465 -0.795 -25.077 1.00 85.69 84 LYS A N 1
ATOM 685 C CA . LYS A 1 84 ? -3.103 -0.837 -23.751 1.00 85.69 84 LYS A CA 1
ATOM 686 C C . LYS A 1 84 ? -2.850 -2.157 -23.045 1.00 85.69 84 LYS A C 1
ATOM 688 O O . LYS A 1 84 ? -2.489 -2.163 -21.868 1.00 85.69 84 LYS A O 1
ATOM 693 N N . VAL A 1 85 ? -3.032 -3.266 -23.757 1.00 85.62 85 VAL A N 1
ATOM 694 C CA . VAL A 1 85 ? -2.870 -4.586 -23.154 1.00 85.62 85 VAL A CA 1
ATOM 695 C C . VAL A 1 85 ? -1.416 -4.833 -22.755 1.00 85.62 85 VAL A C 1
ATOM 697 O O . VAL A 1 85 ? -1.172 -5.261 -21.629 1.00 85.62 85 VAL A O 1
ATOM 700 N N . HIS A 1 86 ? -0.441 -4.463 -23.588 1.00 82.75 86 HIS A N 1
ATOM 701 C CA . HIS A 1 86 ? 0.974 -4.548 -23.217 1.00 82.75 86 HIS A CA 1
ATOM 702 C C . HIS A 1 86 ? 1.340 -3.656 -22.044 1.00 82.75 86 HIS A C 1
ATOM 704 O O . HIS A 1 86 ? 2.033 -4.105 -21.133 1.00 82.75 86 HIS A O 1
ATOM 710 N N . ALA A 1 87 ? 0.885 -2.401 -22.047 1.00 87.06 87 ALA A N 1
ATOM 711 C CA . ALA A 1 87 ? 1.158 -1.478 -20.952 1.00 87.06 87 ALA A CA 1
ATOM 712 C C . ALA A 1 87 ? 0.627 -2.013 -19.621 1.00 87.06 87 ALA A C 1
ATOM 714 O O . ALA A 1 87 ? 1.321 -1.931 -18.605 1.00 87.06 87 ALA A O 1
ATOM 715 N N . LYS A 1 88 ? -0.566 -2.615 -19.641 1.00 90.00 88 LYS A N 1
ATOM 716 C CA . LYS A 1 88 ? -1.144 -3.301 -18.489 1.00 90.00 88 LYS A CA 1
ATOM 717 C C . LYS A 1 88 ? -0.316 -4.526 -18.085 1.00 90.00 88 LYS A C 1
ATOM 719 O O . LYS A 1 88 ? 0.132 -4.579 -16.945 1.00 90.00 88 LYS A O 1
ATOM 724 N N . ALA A 1 89 ? -0.067 -5.455 -19.007 1.00 87.31 89 ALA A N 1
ATOM 725 C CA . ALA A 1 89 ? 0.618 -6.717 -18.724 1.00 87.31 89 ALA A CA 1
ATOM 726 C C . ALA A 1 89 ? 2.040 -6.512 -18.176 1.00 87.31 89 ALA A C 1
ATOM 728 O O . ALA A 1 89 ? 2.404 -7.102 -17.163 1.00 87.31 89 ALA A O 1
ATOM 729 N N . VAL A 1 90 ? 2.832 -5.625 -18.792 1.00 88.25 90 VAL A N 1
ATOM 730 C CA . VAL A 1 90 ? 4.207 -5.338 -18.346 1.00 88.25 90 VAL A CA 1
ATOM 731 C C . VAL A 1 90 ? 4.217 -4.698 -16.959 1.00 88.25 90 VAL A C 1
ATOM 733 O O . VAL A 1 90 ? 5.069 -5.032 -16.133 1.00 88.25 90 VAL A O 1
ATOM 736 N N . GLN A 1 91 ? 3.286 -3.779 -16.681 1.00 90.06 91 GLN A N 1
ATOM 737 C CA . GLN A 1 91 ? 3.188 -3.174 -15.355 1.00 90.06 91 GLN A CA 1
ATOM 738 C C . GLN A 1 91 ? 2.748 -4.206 -14.307 1.00 90.06 91 GLN A C 1
ATOM 740 O O . GLN A 1 91 ? 3.321 -4.232 -13.222 1.00 90.06 91 GLN A O 1
ATOM 745 N N . GLU A 1 92 ? 1.763 -5.051 -14.615 1.00 90.12 92 GLU A N 1
ATOM 746 C CA . GLU A 1 92 ? 1.259 -6.078 -13.696 1.00 90.12 92 GLU A CA 1
ATOM 747 C C . GLU A 1 92 ? 2.323 -7.136 -13.377 1.00 90.12 92 GLU A C 1
ATOM 749 O O . GLU A 1 92 ? 2.534 -7.420 -12.197 1.00 90.12 92 GLU A O 1
ATOM 754 N N . ASP A 1 93 ? 3.065 -7.630 -14.376 1.00 90.31 93 ASP A N 1
ATOM 755 C CA . ASP A 1 93 ? 4.206 -8.538 -14.164 1.00 90.31 93 ASP A CA 1
ATOM 756 C C . ASP A 1 93 ? 5.316 -7.868 -13.339 1.00 90.31 93 ASP A C 1
ATOM 758 O O . ASP A 1 93 ? 5.845 -8.453 -12.393 1.00 90.31 93 ASP A O 1
ATOM 762 N N . SER A 1 94 ? 5.634 -6.602 -13.634 1.00 91.00 94 SER A N 1
ATOM 763 C CA . SER A 1 94 ? 6.647 -5.853 -12.878 1.00 91.00 94 SER A CA 1
ATOM 764 C C . SER A 1 94 ? 6.243 -5.636 -11.419 1.00 91.00 94 SER A C 1
ATOM 766 O O . SER A 1 94 ? 7.076 -5.794 -10.529 1.00 91.00 94 SER A O 1
ATOM 768 N N . LEU A 1 95 ? 4.975 -5.296 -11.164 1.00 91.06 95 LEU A N 1
ATOM 769 C CA . LEU A 1 95 ? 4.422 -5.158 -9.814 1.00 91.06 95 LEU A CA 1
ATOM 770 C C . LEU A 1 95 ? 4.449 -6.485 -9.063 1.00 91.06 95 LEU A C 1
ATOM 772 O O . LEU A 1 95 ? 4.833 -6.518 -7.898 1.00 91.06 95 LEU A O 1
ATOM 776 N N . GLU A 1 96 ? 4.053 -7.574 -9.719 1.00 92.88 96 GLU A N 1
ATOM 777 C CA . GLU A 1 96 ? 4.042 -8.909 -9.123 1.00 92.88 96 GLU A CA 1
ATOM 778 C C . GLU A 1 96 ? 5.450 -9.359 -8.731 1.00 92.88 96 GLU A C 1
ATOM 780 O O . GLU A 1 96 ? 5.678 -9.770 -7.592 1.00 92.88 96 GLU A O 1
ATOM 785 N N . LYS A 1 97 ? 6.420 -9.228 -9.640 1.00 93.75 97 LYS A N 1
ATOM 786 C CA . LYS A 1 97 ? 7.817 -9.574 -9.357 1.00 93.75 97 LYS A CA 1
ATOM 787 C C . LYS A 1 97 ? 8.409 -8.700 -8.265 1.00 93.75 97 LYS A C 1
ATOM 789 O O . LYS A 1 97 ? 9.125 -9.214 -7.410 1.00 93.75 97 LYS A O 1
ATOM 794 N N . MET A 1 98 ? 8.058 -7.416 -8.240 1.00 92.12 98 MET A N 1
ATOM 795 C CA . MET A 1 98 ? 8.504 -6.519 -7.182 1.00 92.12 98 MET A CA 1
ATOM 796 C C . MET A 1 98 ? 7.903 -6.868 -5.820 1.00 92.12 98 MET A C 1
ATOM 798 O O . MET A 1 98 ? 8.620 -6.898 -4.823 1.00 92.12 98 MET A O 1
ATOM 802 N N . ALA A 1 99 ? 6.612 -7.196 -5.766 1.00 93.12 99 ALA A N 1
ATOM 803 C CA . ALA A 1 99 ? 5.972 -7.663 -4.542 1.00 93.12 99 ALA A CA 1
ATOM 804 C C . ALA A 1 99 ? 6.613 -8.970 -4.050 1.00 93.12 99 ALA A C 1
ATOM 806 O O . ALA A 1 99 ? 6.895 -9.114 -2.866 1.00 93.12 99 ALA A O 1
ATOM 807 N N . ARG A 1 100 ? 6.921 -9.912 -4.945 1.00 94.81 100 ARG A N 1
ATOM 808 C CA . ARG A 1 100 ? 7.613 -11.155 -4.570 1.00 94.81 100 ARG A CA 1
ATOM 809 C C . ARG A 1 100 ? 9.052 -10.917 -4.113 1.00 94.81 100 ARG A C 1
ATOM 811 O O . ARG A 1 100 ? 9.469 -11.523 -3.133 1.00 94.81 100 ARG A O 1
ATOM 818 N N . TYR A 1 101 ? 9.774 -10.001 -4.755 1.00 94.50 101 TYR A N 1
ATOM 819 C CA . TYR A 1 101 ? 11.095 -9.563 -4.301 1.00 94.50 101 TYR A CA 1
ATOM 820 C C . TYR A 1 101 ? 11.040 -8.959 -2.895 1.00 94.50 101 TYR A C 1
ATOM 822 O O . TYR A 1 101 ? 11.832 -9.314 -2.024 1.00 94.50 101 TYR A O 1
ATOM 830 N N . ALA A 1 102 ? 10.066 -8.081 -2.648 1.00 94.06 102 ALA A N 1
ATOM 831 C CA . ALA A 1 102 ? 9.845 -7.486 -1.337 1.00 94.06 102 ALA A CA 1
ATOM 832 C C . ALA A 1 102 ? 9.376 -8.513 -0.296 1.00 94.06 102 ALA A C 1
ATOM 834 O O . ALA A 1 102 ? 9.668 -8.355 0.883 1.00 94.06 102 ALA A O 1
ATOM 835 N N . ALA A 1 103 ? 8.685 -9.577 -0.713 1.00 94.56 103 ALA A N 1
ATOM 836 C CA . ALA A 1 103 ? 8.338 -10.692 0.159 1.00 94.56 103 ALA A CA 1
ATOM 837 C C . ALA A 1 103 ? 9.567 -11.496 0.587 1.00 94.56 103 ALA A C 1
ATOM 839 O O . ALA A 1 103 ? 9.672 -11.862 1.757 1.00 94.56 103 ALA A O 1
ATOM 840 N N . HIS A 1 104 ? 10.488 -11.744 -0.346 1.00 94.69 104 HIS A N 1
ATOM 841 C CA . HIS A 1 104 ? 11.750 -12.427 -0.074 1.00 94.69 104 HIS A CA 1
ATOM 842 C C . HIS A 1 104 ? 12.661 -11.604 0.847 1.00 94.69 104 HIS A C 1
ATOM 844 O O . HIS A 1 104 ? 13.254 -12.148 1.771 1.00 94.69 104 HIS A O 1
ATOM 850 N N . ASN A 1 105 ? 12.690 -10.284 0.648 1.00 94.31 105 ASN A N 1
ATOM 851 C CA . ASN A 1 105 ? 13.541 -9.340 1.377 1.00 94.31 105 ASN A CA 1
ATOM 852 C C . ASN A 1 105 ? 12.765 -8.521 2.426 1.00 94.31 105 ASN A C 1
ATOM 854 O O . ASN A 1 105 ? 13.090 -7.360 2.689 1.00 94.31 105 ASN A O 1
ATOM 858 N N . PHE A 1 106 ? 11.691 -9.086 2.987 1.00 93.56 106 PHE A N 1
ATOM 859 C CA . PHE A 1 106 ? 10.751 -8.326 3.813 1.00 93.56 106 PHE A CA 1
ATOM 860 C C . PHE A 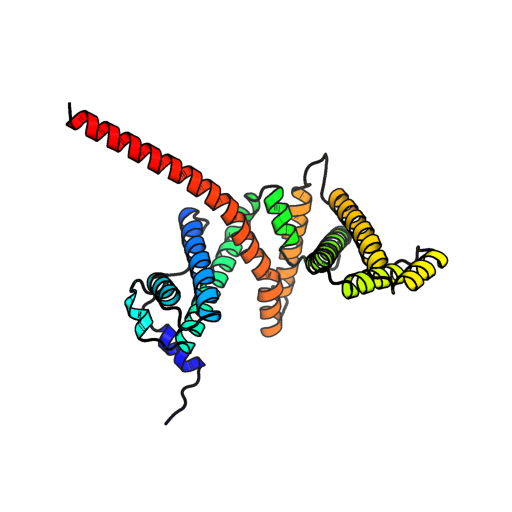1 106 ? 11.421 -7.716 5.042 1.00 93.56 106 PHE A C 1
ATOM 862 O O . PHE A 1 106 ? 11.233 -6.531 5.299 1.00 93.56 106 PHE A O 1
ATOM 869 N N . ASP A 1 107 ? 12.220 -8.492 5.772 1.00 92.31 107 ASP A N 1
ATOM 870 C CA . ASP A 1 107 ? 12.856 -8.022 7.004 1.00 92.31 107 ASP A CA 1
ATOM 871 C C . ASP A 1 107 ? 13.838 -6.872 6.733 1.00 92.31 107 ASP A C 1
ATOM 873 O O . ASP A 1 107 ? 13.823 -5.869 7.452 1.00 92.31 107 ASP A O 1
ATOM 877 N N . ASP A 1 108 ? 14.631 -6.961 5.660 1.00 91.12 108 ASP A N 1
ATOM 878 C CA . ASP A 1 108 ? 15.568 -5.906 5.257 1.00 91.12 108 ASP A CA 1
ATOM 879 C C . ASP A 1 108 ? 14.851 -4.605 4.896 1.00 91.12 108 ASP A C 1
ATOM 881 O O . ASP A 1 108 ? 15.286 -3.523 5.290 1.00 91.12 108 ASP A O 1
ATOM 885 N N . LEU A 1 109 ?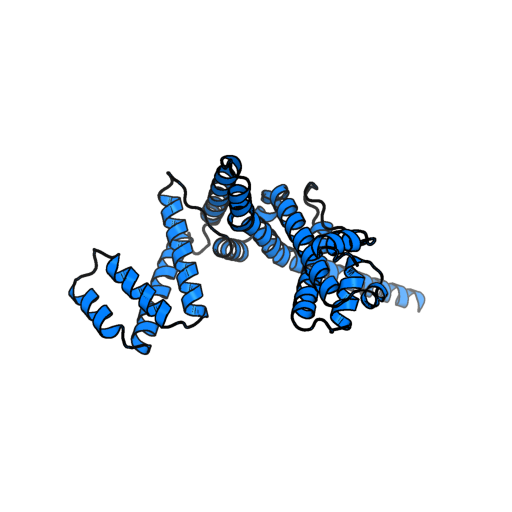 13.737 -4.694 4.165 1.00 90.81 109 LEU A N 1
ATOM 886 C CA . LEU A 1 109 ? 12.926 -3.529 3.809 1.00 90.81 109 LEU A CA 1
ATOM 887 C C . LEU A 1 109 ? 12.170 -2.973 5.019 1.00 90.81 109 LEU A C 1
ATOM 889 O O . LEU A 1 109 ? 12.049 -1.760 5.178 1.00 90.81 109 LEU A O 1
ATOM 893 N N . PHE A 1 110 ? 11.668 -3.845 5.892 1.00 92.75 110 PHE A N 1
ATOM 894 C CA . PHE A 1 110 ? 10.778 -3.456 6.982 1.00 92.75 110 PHE A CA 1
ATOM 895 C C . PHE A 1 110 ? 11.530 -2.768 8.105 1.00 92.75 110 PHE A C 1
ATOM 897 O O . PHE A 1 110 ? 11.059 -1.768 8.650 1.00 92.75 110 PHE A O 1
ATOM 904 N N . ASN A 1 111 ? 12.728 -3.255 8.419 1.00 90.06 111 ASN A N 1
ATOM 905 C CA . ASN A 1 111 ? 13.584 -2.674 9.449 1.00 90.06 111 ASN A CA 1
ATOM 906 C C . ASN A 1 111 ? 14.125 -1.287 9.074 1.00 90.06 111 ASN A C 1
ATOM 908 O O . ASN A 1 111 ? 14.608 -0.573 9.946 1.00 90.06 111 ASN A O 1
ATOM 912 N N . LYS A 1 112 ? 14.012 -0.881 7.804 1.00 85.12 112 LYS A N 1
ATOM 913 C CA . LYS A 1 112 ? 14.388 0.459 7.334 1.00 85.12 112 LYS A CA 1
ATOM 914 C C . LYS A 1 112 ? 13.309 1.515 7.528 1.00 85.12 112 LYS A C 1
ATOM 916 O O . LYS A 1 112 ? 13.619 2.697 7.417 1.00 85.12 112 LYS A O 1
ATOM 921 N N . LEU A 1 113 ? 12.060 1.108 7.765 1.00 88.62 113 LEU A N 1
ATOM 922 C CA . LEU A 1 113 ? 10.973 2.054 7.994 1.00 88.62 113 LEU A CA 1
ATOM 923 C C . LEU A 1 113 ? 11.170 2.742 9.347 1.00 88.62 113 LEU A C 1
ATOM 925 O O . LEU A 1 113 ? 11.273 2.056 10.361 1.00 88.62 113 LEU A O 1
ATOM 929 N N . GLU A 1 114 ? 11.188 4.070 9.348 1.00 86.56 114 GLU A N 1
ATOM 930 C CA . GLU A 1 114 ? 11.185 4.922 10.547 1.00 86.56 114 GLU A CA 1
ATOM 931 C C . GLU A 1 114 ? 9.737 5.333 10.898 1.00 86.56 114 GLU A C 1
ATOM 933 O O . GLU A 1 114 ? 8.813 5.012 10.150 1.00 86.56 114 GLU A O 1
ATOM 938 N N . ASP A 1 115 ? 9.515 6.029 12.017 1.00 84.88 115 ASP A N 1
ATOM 939 C CA . ASP A 1 115 ? 8.186 6.313 12.593 1.00 84.88 115 ASP A CA 1
ATOM 940 C C . ASP A 1 115 ? 7.101 6.741 11.592 1.00 84.88 115 ASP A C 1
ATOM 942 O O . ASP A 1 115 ? 6.051 6.097 11.500 1.00 84.88 115 ASP A O 1
ATOM 946 N N . GLU A 1 116 ? 7.337 7.806 10.818 1.00 85.12 116 GLU A N 1
ATOM 947 C CA . GLU A 1 116 ? 6.346 8.324 9.863 1.00 85.12 116 GLU A CA 1
ATOM 948 C C . GLU A 1 116 ? 6.030 7.299 8.764 1.00 85.12 116 GLU A C 1
ATOM 950 O O . GLU A 1 116 ? 4.862 7.060 8.438 1.00 85.12 116 GLU A O 1
ATOM 955 N N . SER A 1 117 ? 7.060 6.638 8.235 1.00 88.19 117 SER A N 1
ATOM 956 C CA . SER A 1 117 ? 6.950 5.611 7.195 1.00 88.19 117 SER A CA 1
ATOM 957 C C . SER A 1 117 ? 6.276 4.341 7.716 1.00 88.19 117 SER A C 1
ATOM 959 O O . SER A 1 117 ? 5.461 3.730 7.022 1.00 88.19 117 SER A O 1
ATOM 961 N N . LEU A 1 118 ? 6.547 3.965 8.964 1.00 90.62 118 LEU A N 1
ATOM 962 C CA . LEU A 1 118 ? 5.936 2.827 9.638 1.00 90.62 118 LEU A CA 1
ATOM 963 C C . LEU A 1 118 ? 4.451 3.085 9.925 1.00 90.62 118 LEU A C 1
ATOM 965 O O . LEU A 1 118 ? 3.610 2.208 9.705 1.00 90.62 118 LEU A O 1
ATOM 969 N N . GLN A 1 119 ? 4.112 4.300 10.362 1.00 88.81 119 GLN A N 1
ATOM 970 C CA . GLN A 1 119 ? 2.730 4.730 10.541 1.00 88.81 119 GLN A CA 1
ATOM 971 C C . GLN A 1 119 ? 1.986 4.755 9.198 1.00 88.81 119 GLN A C 1
ATOM 973 O O . GLN A 1 119 ? 0.888 4.205 9.096 1.00 88.81 119 GLN A O 1
ATOM 978 N N . ALA A 1 120 ? 2.585 5.333 8.153 1.00 88.88 120 ALA A N 1
ATOM 979 C CA . ALA A 1 120 ? 2.014 5.335 6.808 1.00 88.88 120 ALA A CA 1
ATOM 980 C C . ALA A 1 120 ? 1.770 3.907 6.299 1.00 88.88 120 ALA A C 1
ATOM 982 O O . ALA A 1 120 ? 0.695 3.613 5.769 1.00 88.88 120 ALA A O 1
ATOM 983 N N . TYR A 1 121 ? 2.725 3.002 6.529 1.00 92.69 121 TYR A N 1
ATOM 984 C CA . TYR A 1 121 ? 2.607 1.603 6.143 1.00 92.69 121 TYR A CA 1
ATOM 985 C C . TYR A 1 121 ? 1.445 0.912 6.862 1.00 92.69 121 TYR A C 1
ATOM 987 O O . TYR A 1 121 ? 0.591 0.332 6.189 1.00 92.69 121 TYR A O 1
ATOM 995 N N . LEU A 1 122 ? 1.332 1.072 8.189 1.00 93.12 122 LEU A N 1
ATOM 996 C CA . LEU A 1 122 ? 0.240 0.525 9.009 1.00 93.12 122 LEU A CA 1
ATOM 997 C C . LEU A 1 122 ? -1.148 0.879 8.457 1.00 93.12 122 LEU A C 1
ATOM 999 O O . LEU A 1 122 ? -2.034 0.028 8.415 1.00 93.12 122 LEU A O 1
ATOM 1003 N N . PHE A 1 123 ? -1.335 2.129 8.029 1.00 90.62 123 PHE A N 1
ATOM 1004 C CA . PHE A 1 123 ? -2.612 2.614 7.499 1.00 90.62 123 PHE A CA 1
ATOM 1005 C C . PHE A 1 123 ? -2.833 2.315 6.016 1.00 90.62 123 PHE A C 1
ATOM 1007 O O . PHE A 1 123 ? -3.915 2.604 5.504 1.00 90.62 123 PHE A O 1
ATOM 1014 N N . SER A 1 124 ? -1.850 1.747 5.324 1.00 89.75 124 SER A N 1
ATOM 1015 C CA . SER A 1 124 ? -1.929 1.472 3.887 1.00 89.75 124 SER A CA 1
ATOM 1016 C C . SER A 1 124 ? -2.224 0.010 3.543 1.00 89.75 124 SER A C 1
ATOM 1018 O O . SER A 1 124 ? -2.533 -0.284 2.388 1.00 89.75 124 SER A O 1
ATOM 1020 N N . VAL A 1 125 ? -2.138 -0.893 4.525 1.00 93.50 125 VAL A N 1
ATOM 1021 C CA . VAL A 1 125 ? -2.251 -2.345 4.328 1.00 93.50 125 VAL A CA 1
ATOM 1022 C C . VAL A 1 125 ? -3.522 -2.927 4.966 1.00 93.50 125 VAL A C 1
ATOM 1024 O O . VAL A 1 125 ? -4.014 -2.400 5.971 1.00 93.50 125 VAL A O 1
ATOM 1027 N N . PRO A 1 126 ? -4.067 -4.026 4.412 1.00 91.06 126 PRO A N 1
ATOM 1028 C CA . PRO A 1 126 ? -5.257 -4.685 4.941 1.00 91.06 126 PRO A CA 1
ATOM 1029 C C . PRO A 1 126 ? -4.911 -5.545 6.167 1.00 91.06 126 PRO A C 1
ATOM 1031 O O . PRO A 1 126 ? -4.574 -6.718 6.047 1.00 91.06 126 PRO A O 1
ATOM 1034 N N . LEU A 1 127 ? -5.010 -4.965 7.367 1.00 93.50 127 LEU A N 1
ATOM 1035 C CA . LEU A 1 127 ? -4.714 -5.668 8.622 1.00 93.50 127 LEU A CA 1
ATOM 1036 C C . LEU A 1 127 ? -5.709 -6.801 8.927 1.00 93.50 127 LEU A C 1
ATOM 1038 O O . LEU A 1 127 ? -6.922 -6.586 8.976 1.00 93.50 127 LEU A O 1
ATOM 1042 N N . TYR A 1 128 ? -5.179 -7.991 9.211 1.00 91.62 128 TYR A N 1
ATOM 1043 C CA . TYR A 1 128 ? -5.933 -9.197 9.549 1.00 91.62 128 TYR A CA 1
ATOM 1044 C C . TYR A 1 128 ? -6.276 -9.294 11.027 1.00 91.62 128 TYR A C 1
ATOM 1046 O O . TYR A 1 128 ? -5.449 -9.044 11.904 1.00 91.62 128 TYR A O 1
ATOM 1054 N N . LYS A 1 129 ? -7.499 -9.751 11.302 1.00 90.06 129 LYS A N 1
ATOM 1055 C CA . LYS A 1 129 ? -7.889 -10.200 12.639 1.00 90.06 129 LYS A CA 1
ATOM 1056 C C . LYS A 1 129 ? -7.520 -11.665 12.813 1.00 90.06 129 LYS A C 1
ATOM 1058 O O . LYS A 1 129 ? -7.600 -12.465 11.891 1.00 90.06 129 LYS A O 1
ATOM 1063 N N . THR A 1 130 ? -7.158 -11.998 14.035 1.00 85.19 130 THR A N 1
ATOM 1064 C CA . THR A 1 130 ? -6.802 -13.345 14.473 1.00 85.19 130 THR A CA 1
ATOM 1065 C C . THR A 1 130 ? -8.002 -14.021 15.135 1.00 85.19 130 THR A C 1
ATOM 1067 O O . THR A 1 130 ? -8.957 -13.349 15.538 1.00 85.19 130 THR A O 1
ATOM 1070 N N . LYS A 1 131 ? -7.951 -15.343 15.313 1.00 83.56 131 LYS A N 1
ATOM 1071 C CA . LYS A 1 131 ? -8.977 -16.069 16.079 1.00 83.56 131 LYS A CA 1
ATOM 1072 C C . LYS A 1 131 ? -8.867 -15.790 17.589 1.00 83.56 131 LYS A C 1
ATOM 1074 O O . LYS A 1 131 ? -9.889 -15.616 18.254 1.00 83.56 131 LYS A O 1
ATOM 1079 N N . ASP A 1 132 ? -7.644 -15.626 18.104 1.00 88.00 132 ASP A N 1
ATOM 1080 C CA . ASP A 1 132 ? -7.387 -15.799 19.543 1.00 88.00 132 ASP A CA 1
ATOM 1081 C C . ASP A 1 132 ? -6.801 -14.552 20.233 1.00 88.00 132 ASP A C 1
ATOM 1083 O O . ASP A 1 132 ? -6.906 -14.402 21.454 1.00 88.00 132 ASP A O 1
ATOM 1087 N N . ASN A 1 133 ? -6.206 -13.617 19.484 1.00 90.25 133 ASN A N 1
ATOM 1088 C CA . ASN A 1 133 ? -5.522 -12.459 20.056 1.00 90.25 133 ASN A CA 1
ATOM 1089 C C . ASN A 1 133 ? -6.459 -11.244 20.152 1.00 90.25 133 ASN A C 1
ATOM 1091 O O . ASN A 1 133 ? -6.593 -10.436 19.230 1.00 90.25 133 ASN A O 1
ATOM 1095 N N . LYS A 1 134 ? -7.114 -11.108 21.312 1.00 91.75 134 LYS A N 1
ATOM 1096 C CA . LYS A 1 134 ? -8.061 -10.016 21.593 1.00 91.75 134 LYS A CA 1
ATOM 1097 C C . LYS A 1 134 ? -7.425 -8.626 21.528 1.00 91.75 134 LYS A C 1
ATOM 1099 O O . LYS A 1 134 ? -8.087 -7.703 21.062 1.00 91.75 134 LYS A O 1
ATOM 1104 N N . GLU A 1 135 ? -6.185 -8.472 21.991 1.00 90.12 135 GLU A N 1
ATOM 1105 C CA . GLU A 1 135 ? -5.487 -7.180 21.991 1.00 90.12 135 GLU A CA 1
ATOM 1106 C C . GLU A 1 135 ? -5.188 -6.728 20.560 1.00 90.12 135 GLU A C 1
ATOM 1108 O O . GLU A 1 135 ? -5.568 -5.625 20.163 1.00 90.12 135 GLU A O 1
ATOM 1113 N N . HIS A 1 136 ? -4.610 -7.625 19.758 1.00 92.56 136 HIS A N 1
ATOM 1114 C CA . HIS A 1 136 ? -4.380 -7.406 18.331 1.00 92.56 136 HIS A CA 1
ATOM 1115 C C . HIS A 1 136 ? -5.677 -7.058 17.604 1.00 92.56 136 HIS A C 1
ATOM 1117 O O . HIS A 1 136 ? -5.756 -6.050 16.910 1.00 92.56 136 HIS A O 1
ATOM 1123 N N . ASN A 1 137 ? -6.735 -7.842 17.818 1.00 93.81 137 ASN A N 1
ATOM 1124 C CA . ASN A 1 137 ? -8.025 -7.627 17.163 1.00 93.81 137 ASN A CA 1
ATOM 1125 C C . ASN A 1 137 ? -8.677 -6.294 17.543 1.00 93.81 137 ASN A C 1
ATOM 1127 O O . ASN A 1 137 ? -9.341 -5.680 16.704 1.00 93.81 137 ASN A O 1
ATOM 1131 N N . ALA A 1 138 ? -8.506 -5.854 18.793 1.00 91.56 138 ALA A N 1
ATOM 1132 C CA . ALA A 1 138 ? -8.976 -4.552 19.243 1.00 91.56 138 ALA A CA 1
ATOM 1133 C C . ALA A 1 138 ? -8.212 -3.421 18.542 1.00 91.56 138 ALA A C 1
ATOM 1135 O O . ALA A 1 138 ? -8.841 -2.503 18.016 1.00 91.56 138 ALA A O 1
ATOM 1136 N N . LEU A 1 139 ? -6.880 -3.516 18.465 1.00 94.00 139 LEU A N 1
ATOM 1137 C CA . LEU A 1 139 ? -6.050 -2.521 17.787 1.00 94.00 139 LEU A CA 1
ATOM 1138 C C . LEU A 1 139 ? -6.326 -2.470 16.278 1.00 94.00 139 LEU A C 1
ATOM 1140 O O . LEU A 1 139 ? -6.580 -1.394 15.741 1.00 94.00 139 LEU A O 1
ATOM 1144 N N . VAL A 1 140 ? -6.367 -3.622 15.607 1.00 94.75 140 VAL A N 1
ATOM 1145 C CA . VAL A 1 140 ? -6.751 -3.727 14.191 1.00 94.75 140 VAL A CA 1
ATOM 1146 C C . VAL A 1 140 ? -8.140 -3.135 13.962 1.00 94.75 140 VAL A C 1
ATOM 1148 O O . VAL A 1 140 ? -8.336 -2.380 13.015 1.00 94.75 140 VAL A O 1
ATOM 1151 N N . GLY A 1 141 ? -9.098 -3.407 14.855 1.00 93.25 141 GLY A N 1
ATOM 1152 C CA . GLY A 1 141 ? -10.430 -2.807 14.796 1.00 93.25 141 GLY A CA 1
ATOM 1153 C C . GLY A 1 141 ? -10.407 -1.277 14.874 1.00 93.25 141 GLY A C 1
ATOM 1154 O O . GLY A 1 141 ? -11.096 -0.626 14.091 1.00 93.25 141 GLY A O 1
ATOM 1155 N N . LEU A 1 142 ? -9.594 -0.703 15.766 1.00 92.62 142 LEU A N 1
ATOM 1156 C CA . LEU A 1 142 ? -9.422 0.751 15.886 1.00 92.62 142 LEU A CA 1
ATOM 1157 C C . LEU A 1 142 ? -8.762 1.371 14.647 1.00 92.62 142 LEU A C 1
ATOM 1159 O O . LEU A 1 142 ? -9.152 2.466 14.232 1.00 92.62 142 LEU A O 1
ATOM 1163 N N . ILE A 1 143 ? -7.777 0.687 14.058 1.00 94.25 143 ILE A N 1
ATOM 1164 C CA . ILE A 1 143 ? -7.086 1.133 12.840 1.00 94.25 143 ILE A CA 1
ATOM 1165 C C . ILE A 1 143 ? -8.049 1.124 11.651 1.00 94.25 143 ILE A C 1
ATOM 1167 O O . ILE A 1 143 ? -8.202 2.149 10.991 1.00 94.25 143 ILE A O 1
ATOM 1171 N N . GLN A 1 144 ? -8.756 0.012 11.433 1.00 92.81 144 GLN A N 1
ATOM 1172 C CA . GLN A 1 144 ? -9.756 -0.128 10.367 1.00 92.81 144 GLN A CA 1
ATOM 1173 C C . GLN A 1 144 ? -10.884 0.905 10.503 1.00 92.81 144 GLN A C 1
ATOM 1175 O O . GLN A 1 144 ? -11.319 1.497 9.516 1.00 92.81 144 GLN A O 1
ATOM 1180 N N . GLU A 1 145 ? -11.344 1.167 11.731 1.00 90.69 145 GLU A N 1
ATOM 1181 C CA . GLU A 1 145 ? -12.338 2.210 11.995 1.00 90.69 145 GLU A CA 1
ATOM 1182 C C . GLU A 1 145 ? -11.798 3.602 11.627 1.00 90.69 145 GLU A C 1
ATOM 1184 O O . GLU A 1 145 ? -12.494 4.372 10.965 1.00 90.69 145 GLU A O 1
ATOM 1189 N N . ASN A 1 146 ? -10.549 3.922 11.982 1.00 92.75 146 ASN A N 1
ATOM 1190 C CA . ASN A 1 146 ? -9.930 5.198 11.607 1.00 92.75 146 ASN A CA 1
ATOM 1191 C C . ASN A 1 146 ? -9.712 5.333 10.092 1.00 92.75 146 ASN A C 1
ATOM 1193 O O . ASN A 1 146 ? -9.950 6.415 9.556 1.00 92.75 146 ASN A O 1
ATOM 1197 N N . GLN A 1 147 ? -9.323 4.261 9.394 1.00 91.00 147 GLN A N 1
ATOM 1198 C CA . GLN A 1 147 ? -9.229 4.246 7.928 1.00 91.00 147 GLN A CA 1
ATOM 1199 C C . GLN A 1 147 ? -10.589 4.575 7.296 1.00 91.00 147 GLN A C 1
ATOM 1201 O O . GLN A 1 147 ? -10.688 5.508 6.499 1.00 91.00 147 GLN A O 1
ATOM 1206 N N . ALA A 1 148 ? -11.657 3.895 7.729 1.00 90.25 148 ALA A N 1
ATOM 1207 C CA . ALA A 1 148 ? -13.010 4.134 7.229 1.00 90.25 148 ALA A CA 1
ATOM 1208 C C . ALA A 1 148 ? -13.492 5.575 7.493 1.00 90.25 148 ALA A C 1
ATOM 1210 O O . ALA A 1 148 ? -14.055 6.221 6.607 1.00 90.25 148 ALA A O 1
ATOM 1211 N N . ILE A 1 149 ? -13.242 6.118 8.690 1.00 90.94 149 ILE A N 1
ATOM 1212 C CA . ILE A 1 149 ? -13.543 7.523 9.017 1.00 90.94 149 ILE A CA 1
ATOM 1213 C C . ILE A 1 149 ? -12.766 8.475 8.096 1.00 90.94 149 ILE A C 1
ATOM 1215 O O . ILE A 1 149 ? -13.344 9.436 7.580 1.00 90.94 149 ILE A O 1
ATOM 1219 N N . GLY A 1 150 ? -11.473 8.215 7.883 1.00 89.06 150 GLY A N 1
ATOM 1220 C CA . GLY A 1 150 ? -10.609 9.013 7.014 1.00 89.06 150 GLY A CA 1
ATOM 1221 C C . GLY A 1 150 ? -11.109 9.055 5.569 1.00 89.06 150 GLY A C 1
ATOM 1222 O O . GLY A 1 150 ? -11.159 10.128 4.962 1.00 89.06 150 GLY A O 1
ATOM 1223 N N . GLU A 1 151 ? -11.564 7.922 5.033 1.00 90.56 151 GLU A N 1
ATOM 1224 C CA . GLU A 1 151 ? -12.154 7.840 3.692 1.00 90.56 151 GLU A CA 1
ATOM 1225 C C . GLU A 1 151 ? -13.462 8.630 3.566 1.00 90.56 151 GLU A C 1
ATOM 1227 O O . GLU A 1 151 ? -13.663 9.357 2.587 1.00 90.56 151 GLU A O 1
ATOM 1232 N N . ILE A 1 152 ? -14.347 8.532 4.562 1.00 92.50 152 ILE A N 1
ATOM 1233 C CA . ILE A 1 152 ? -15.598 9.303 4.599 1.00 92.50 152 ILE A CA 1
ATOM 1234 C C . ILE A 1 152 ? -15.293 10.808 4.640 1.00 92.50 152 ILE A C 1
ATOM 1236 O O . ILE A 1 152 ? -15.877 11.585 3.879 1.00 92.50 152 ILE A O 1
ATOM 1240 N N . ALA A 1 153 ? -14.343 11.218 5.487 1.00 89.31 153 ALA A N 1
ATOM 1241 C CA . ALA A 1 153 ? -13.922 12.610 5.622 1.00 89.31 153 ALA A CA 1
ATOM 1242 C C . ALA A 1 153 ? -13.334 13.167 4.315 1.00 89.31 153 ALA A C 1
ATOM 1244 O O . ALA A 1 153 ? -13.703 14.265 3.892 1.00 89.31 153 ALA A O 1
ATOM 1245 N N . LYS A 1 154 ? -12.460 12.397 3.651 1.00 90.31 154 LYS A N 1
ATOM 1246 C CA . LYS A 1 154 ? -11.808 12.780 2.388 1.00 90.31 154 LYS A CA 1
ATOM 1247 C C . LYS A 1 154 ? -12.821 13.043 1.274 1.00 90.31 154 LYS A C 1
ATOM 1249 O O . LYS A 1 154 ? -12.671 14.009 0.528 1.00 90.31 154 LYS A O 1
ATOM 1254 N N . ASN A 1 155 ? -13.862 12.217 1.193 1.00 90.19 155 ASN A N 1
ATOM 1255 C CA . ASN A 1 155 ? -14.895 12.317 0.161 1.00 90.19 155 ASN A CA 1
ATOM 1256 C C . ASN A 1 155 ? -15.997 13.338 0.485 1.00 90.19 155 ASN A C 1
ATOM 1258 O O . ASN A 1 155 ? -16.819 13.625 -0.381 1.00 90.19 155 ASN A O 1
ATOM 1262 N N . LYS A 1 156 ? -16.021 13.893 1.708 1.00 87.50 156 LYS A N 1
ATOM 1263 C CA . LYS A 1 156 ? -17.071 14.811 2.194 1.00 87.50 156 LYS A CA 1
ATOM 1264 C C . LYS A 1 156 ? -18.491 14.257 1.990 1.00 87.50 156 LYS A C 1
ATOM 1266 O O . LYS A 1 156 ? -19.430 15.006 1.737 1.00 87.50 156 LYS A O 1
ATOM 1271 N N . ASP A 1 157 ? -18.634 12.939 2.096 1.00 91.31 157 ASP A N 1
ATOM 1272 C CA . ASP A 1 157 ? -19.885 12.224 1.843 1.00 91.31 157 ASP A CA 1
ATOM 1273 C C . ASP A 1 157 ? -20.769 12.262 3.097 1.00 91.31 157 ASP A C 1
ATOM 1275 O O . ASP A 1 157 ? -20.587 11.484 4.039 1.00 91.31 157 ASP A O 1
ATOM 1279 N N . VAL A 1 158 ? -21.705 13.213 3.126 1.00 90.88 158 VAL A N 1
ATOM 1280 C CA . VAL A 1 158 ? -22.579 13.463 4.281 1.00 90.88 158 VAL A CA 1
ATOM 1281 C C . VAL A 1 158 ? -23.477 12.262 4.586 1.00 90.88 158 VAL A C 1
ATOM 1283 O O . VAL A 1 158 ? -23.728 11.964 5.756 1.00 90.88 158 VAL A O 1
ATOM 1286 N N . ASP A 1 159 ? -23.914 11.519 3.570 1.00 91.50 159 ASP A N 1
ATOM 1287 C CA . ASP A 1 159 ? -24.755 10.337 3.762 1.00 91.50 159 ASP A CA 1
ATOM 1288 C C . ASP A 1 159 ? -23.974 9.215 4.449 1.00 91.50 159 ASP A C 1
ATOM 1290 O O . ASP A 1 159 ? -24.479 8.581 5.385 1.00 91.50 159 ASP A O 1
ATOM 1294 N N . LYS A 1 160 ? -22.708 9.012 4.064 1.00 92.56 160 LYS A N 1
ATOM 1295 C CA . LYS A 1 160 ? -21.818 8.077 4.765 1.00 92.56 160 LYS A CA 1
ATOM 1296 C C . LYS A 1 160 ? -21.486 8.538 6.181 1.00 92.56 160 LYS A C 1
ATOM 1298 O O . LYS A 1 160 ? -21.470 7.699 7.082 1.00 92.56 160 LYS A O 1
ATOM 1303 N N . MET A 1 161 ? -21.284 9.840 6.409 1.00 92.25 161 MET A N 1
ATOM 1304 C CA . MET A 1 161 ? -21.112 10.389 7.765 1.00 92.25 161 MET A CA 1
ATOM 1305 C C . MET A 1 161 ? -22.334 10.089 8.638 1.00 92.25 161 MET A C 1
ATOM 1307 O O . MET A 1 161 ? -22.194 9.605 9.763 1.00 92.25 161 MET A O 1
ATOM 1311 N N . ARG A 1 162 ? -23.538 10.323 8.102 1.00 91.50 162 ARG A N 1
ATOM 1312 C CA . ARG A 1 162 ? -24.808 10.042 8.779 1.00 91.50 162 ARG A CA 1
ATOM 1313 C C . ARG A 1 162 ? -24.938 8.559 9.104 1.00 91.50 162 ARG A C 1
ATOM 1315 O O . ARG A 1 162 ? -25.219 8.213 10.249 1.00 91.50 162 ARG A O 1
ATOM 1322 N N . LYS A 1 163 ? -24.692 7.683 8.126 1.00 91.56 163 LYS A N 1
ATOM 1323 C CA . LYS A 1 163 ? -24.752 6.228 8.310 1.00 91.56 163 LYS A CA 1
ATOM 1324 C C . LYS A 1 163 ? -23.785 5.758 9.396 1.00 91.56 163 LYS A C 1
ATOM 1326 O O . LYS A 1 163 ? -24.206 5.049 10.303 1.00 91.56 163 LYS A O 1
ATOM 1331 N N . TYR A 1 164 ? -22.529 6.204 9.344 1.00 90.56 164 TYR A N 1
ATOM 1332 C CA . TYR A 1 164 ? -21.519 5.875 10.350 1.00 90.56 164 TYR A CA 1
ATOM 1333 C C . TYR A 1 164 ? -21.972 6.268 11.764 1.00 90.56 164 TYR A C 1
ATOM 1335 O O . TYR A 1 164 ? -21.926 5.446 12.679 1.00 90.56 164 TYR A O 1
ATOM 1343 N N . LEU A 1 165 ? -22.462 7.501 11.940 1.00 87.94 165 LEU A N 1
ATOM 1344 C CA . LEU A 1 165 ? -22.929 7.988 13.239 1.00 87.94 165 LEU A CA 1
ATOM 1345 C C . LEU A 1 165 ? -24.139 7.199 13.749 1.00 87.94 165 LEU A C 1
ATOM 1347 O O . LEU A 1 165 ? -24.150 6.781 14.904 1.00 87.94 165 LEU A O 1
ATOM 1351 N N . LEU A 1 166 ? -25.138 6.952 12.899 1.00 87.06 166 LEU A N 1
ATOM 1352 C CA . LEU A 1 166 ? -26.324 6.182 13.283 1.00 87.06 166 LEU A CA 1
ATOM 1353 C C . LEU A 1 166 ? -25.979 4.729 13.638 1.00 87.06 166 LEU A C 1
ATOM 1355 O O . LEU A 1 166 ? -26.536 4.181 14.589 1.00 87.06 166 LEU A O 1
ATOM 1359 N N . ASP A 1 167 ? -25.045 4.108 12.919 1.00 88.25 167 ASP A N 1
ATOM 1360 C CA . ASP A 1 167 ? -24.577 2.757 13.229 1.00 88.25 167 ASP A CA 1
ATOM 1361 C C . ASP A 1 167 ? -23.779 2.717 14.540 1.00 88.25 167 ASP A C 1
ATOM 1363 O O . ASP A 1 167 ? -23.936 1.775 15.321 1.00 88.25 167 ASP A O 1
ATOM 1367 N N . ALA A 1 168 ? -22.973 3.744 14.826 1.00 83.75 168 ALA A N 1
ATOM 1368 C CA . ALA A 1 168 ? -22.263 3.873 16.098 1.00 83.75 168 ALA A CA 1
ATOM 1369 C C . ALA A 1 168 ? -23.241 3.989 17.281 1.00 83.75 168 ALA A C 1
ATOM 1371 O O . ALA A 1 168 ? -23.097 3.269 18.268 1.00 83.75 168 ALA A O 1
ATOM 1372 N N . VAL A 1 169 ? -24.290 4.809 17.144 1.00 82.06 169 VAL A N 1
ATOM 1373 C CA . VAL A 1 169 ? -25.360 4.958 18.149 1.00 82.06 169 VAL A CA 1
ATOM 1374 C C . VAL A 1 169 ? -26.091 3.640 18.411 1.00 82.06 169 VAL A C 1
ATOM 1376 O O . VAL A 1 169 ? -26.380 3.313 19.558 1.00 82.06 169 VAL A O 1
ATOM 1379 N N . LYS A 1 170 ? -26.380 2.858 17.363 1.00 81.38 170 LYS A N 1
ATOM 1380 C CA . LYS A 1 170 ? -27.046 1.550 17.505 1.00 81.38 170 LYS A CA 1
ATOM 1381 C C . LYS A 1 170 ? -26.181 0.516 18.225 1.00 81.38 170 LYS A C 1
ATOM 1383 O O . LYS A 1 170 ? -26.712 -0.357 18.909 1.00 81.38 170 LYS A O 1
ATOM 1388 N N . LYS A 1 171 ? -24.861 0.570 18.030 1.00 82.44 171 LYS A N 1
ATOM 1389 C CA . LYS A 1 171 ? -23.910 -0.384 18.623 1.00 82.44 171 LYS A CA 1
ATOM 1390 C C . LYS A 1 171 ? -23.565 -0.033 20.068 1.00 82.44 171 LYS A C 1
ATOM 1392 O O . LYS A 1 171 ? -23.303 -0.940 20.859 1.00 82.44 171 LYS A O 1
ATOM 1397 N N . ASP A 1 172 ? -23.583 1.250 20.417 1.00 78.56 172 ASP A N 1
ATOM 1398 C CA . ASP A 1 172 ? -23.289 1.710 21.768 1.00 78.56 172 ASP A CA 1
ATOM 1399 C C . ASP A 1 172 ? -24.491 1.541 22.710 1.00 78.56 172 ASP A C 1
ATOM 1401 O O . ASP A 1 172 ? -25.330 2.425 22.894 1.00 78.56 172 ASP A O 1
ATOM 1405 N N . LYS A 1 173 ? -24.541 0.375 23.362 1.00 74.69 173 LYS A N 1
ATOM 1406 C CA . LYS A 1 173 ? -25.553 0.056 24.381 1.00 74.69 173 LYS A CA 1
ATOM 1407 C C . LYS A 1 173 ? -25.437 0.913 25.644 1.00 74.69 173 LYS A C 1
ATOM 1409 O O . LYS A 1 173 ? -26.383 0.937 26.426 1.00 74.69 173 LYS A O 1
ATOM 1414 N N . SER A 1 174 ? -24.302 1.581 25.860 1.00 76.38 174 SER A N 1
ATOM 1415 C CA . SER A 1 174 ? -24.088 2.443 27.027 1.00 76.38 174 SER A CA 1
ATOM 1416 C C . SER A 1 174 ? -24.630 3.859 26.824 1.00 76.38 174 SER A C 1
ATOM 1418 O O . SER A 1 174 ? -24.813 4.594 27.794 1.00 76.38 174 SER A O 1
ATOM 1420 N N . MET A 1 175 ? -24.948 4.229 25.579 1.00 77.75 175 MET A N 1
ATOM 1421 C CA . MET A 1 175 ? -25.491 5.540 25.254 1.00 77.75 175 MET A CA 1
ATOM 1422 C C . MET A 1 175 ? -26.908 5.707 25.833 1.00 77.75 175 MET A C 1
ATOM 1424 O O . MET A 1 175 ? -27.771 4.876 25.532 1.00 77.75 175 MET A O 1
ATOM 1428 N N . PRO A 1 176 ? -27.185 6.772 26.611 1.00 81.50 176 PRO A N 1
ATOM 1429 C CA . PRO A 1 176 ? -28.525 7.055 27.128 1.00 81.50 176 PRO A CA 1
ATOM 1430 C C . PRO A 1 176 ? -29.562 7.255 26.013 1.00 81.50 176 PRO A C 1
ATOM 1432 O O . PRO A 1 176 ? -29.250 7.858 24.984 1.00 81.50 176 PRO A O 1
ATOM 1435 N N . ASP A 1 177 ? -30.809 6.823 26.232 1.00 81.38 177 ASP A N 1
ATOM 1436 C CA . ASP A 1 177 ? -31.869 6.864 25.208 1.00 81.38 177 ASP A CA 1
ATOM 1437 C C . ASP A 1 177 ? -32.121 8.281 24.665 1.00 81.38 177 ASP A C 1
ATOM 1439 O O . ASP A 1 177 ? -32.205 8.465 23.451 1.00 81.38 177 ASP A O 1
ATOM 1443 N N . TYR A 1 178 ? -32.101 9.303 25.529 1.00 75.81 178 TYR A N 1
ATOM 1444 C CA . TYR A 1 178 ? -32.264 10.702 25.110 1.00 75.81 178 TYR A CA 1
ATOM 1445 C C . TYR A 1 178 ? -31.175 11.158 24.120 1.00 75.81 178 TYR A C 1
ATOM 1447 O O . TYR A 1 178 ? -31.437 11.950 23.219 1.00 75.81 178 TYR A O 1
ATOM 1455 N N . ALA A 1 179 ? -29.941 10.658 24.253 1.00 75.56 179 ALA A N 1
ATOM 1456 C CA . ALA A 1 179 ? -28.848 11.002 23.347 1.00 75.56 179 ALA A CA 1
ATOM 1457 C C . ALA A 1 179 ? -29.029 10.318 21.982 1.00 75.56 179 ALA A C 1
ATOM 1459 O O . ALA A 1 179 ? -28.770 10.938 20.946 1.00 75.56 179 ALA A O 1
ATOM 1460 N N . ARG A 1 180 ? -29.545 9.078 21.968 1.00 80.00 180 ARG A N 1
ATOM 1461 C CA . ARG A 1 180 ? -29.897 8.376 20.722 1.00 80.00 180 ARG A CA 1
ATOM 1462 C C . ARG A 1 180 ? -31.020 9.093 19.975 1.00 80.00 180 ARG A C 1
ATOM 1464 O O . ARG A 1 180 ? -30.945 9.237 18.752 1.00 80.00 180 ARG A O 1
ATOM 1471 N N . GLU A 1 181 ? -32.031 9.572 20.699 1.00 78.19 181 GLU A N 1
ATOM 1472 C CA . GLU A 1 181 ? -33.140 10.351 20.138 1.00 78.19 181 GLU A CA 1
ATOM 1473 C C . GLU A 1 181 ? -32.661 11.683 19.554 1.00 78.19 181 GLU A C 1
ATOM 1475 O O . GLU A 1 181 ? -33.014 12.009 18.421 1.00 78.19 181 GLU A O 1
ATOM 1480 N N . ILE A 1 182 ? -31.791 12.415 20.259 1.00 76.12 182 ILE A N 1
ATOM 1481 C CA . ILE A 1 182 ? -31.220 13.679 19.768 1.00 76.12 182 ILE A CA 1
ATOM 1482 C C . ILE A 1 182 ? -30.412 13.466 18.484 1.00 76.12 182 ILE A C 1
ATOM 1484 O O . ILE A 1 182 ? -30.589 14.214 17.523 1.00 76.12 182 ILE A O 1
ATOM 1488 N N . ILE A 1 183 ? -29.550 12.444 18.426 1.00 75.56 183 ILE A N 1
ATOM 1489 C CA . ILE A 1 183 ? -28.766 12.157 17.212 1.00 75.56 183 ILE A CA 1
ATOM 1490 C C . ILE A 1 183 ? -29.689 11.751 16.058 1.00 75.56 183 ILE A C 1
ATOM 1492 O O . ILE A 1 183 ? -29.482 12.192 14.929 1.00 75.56 183 ILE A O 1
ATOM 1496 N N . SER A 1 184 ? -30.739 10.974 16.335 1.00 76.56 184 SER A N 1
ATOM 1497 C CA . SER A 1 184 ? -31.730 10.583 15.325 1.00 76.56 184 SER A CA 1
ATOM 1498 C C . SER A 1 184 ? -32.522 11.787 14.806 1.00 76.56 184 SER A C 1
ATOM 1500 O O . SER A 1 184 ? -32.695 11.927 13.597 1.00 76.56 184 SER A O 1
ATOM 1502 N N . TYR A 1 185 ? -32.935 12.700 15.688 1.00 76.88 185 TYR A N 1
ATOM 1503 C CA . TYR A 1 185 ? -33.657 13.923 15.332 1.00 76.88 185 TYR A CA 1
ATOM 1504 C C . TYR A 1 185 ? -32.796 14.890 14.508 1.00 76.88 185 TYR A C 1
ATOM 1506 O O . TYR A 1 185 ? -33.241 15.444 13.504 1.00 76.88 185 TYR A O 1
ATOM 1514 N N . LEU A 1 186 ? -31.531 15.054 14.898 1.00 78.31 186 LEU A N 1
ATOM 1515 C CA . LEU A 1 186 ? -30.581 15.934 14.219 1.00 78.31 186 LEU A CA 1
ATOM 1516 C C . LEU A 1 186 ? -29.953 15.301 12.971 1.00 78.31 186 LEU A C 1
ATOM 1518 O O . LEU A 1 186 ? -29.232 15.982 12.240 1.00 78.31 186 LEU A O 1
ATOM 1522 N N . SER A 1 187 ? -30.241 14.025 12.698 1.00 78.31 187 SER A N 1
ATOM 1523 C CA . SER A 1 187 ? -29.623 13.292 11.593 1.00 78.31 187 SER A CA 1
ATOM 1524 C C . SER A 1 187 ? -29.955 13.867 10.216 1.00 78.31 187 SER A C 1
ATOM 1526 O O . SER A 1 187 ? -29.148 13.745 9.300 1.00 78.31 187 SER A O 1
ATOM 1528 N N . ASN A 1 188 ? -31.083 14.565 10.077 1.00 82.12 188 ASN A N 1
ATOM 1529 C CA . ASN A 1 188 ? -31.501 15.198 8.823 1.00 82.12 188 ASN A CA 1
ATOM 1530 C C . ASN A 1 188 ? -30.795 16.534 8.531 1.00 82.12 188 ASN A C 1
ATOM 1532 O O . ASN A 1 188 ? -31.041 17.135 7.489 1.00 82.12 188 ASN A O 1
ATOM 1536 N N . SER A 1 189 ? -29.941 17.026 9.433 1.00 89.25 189 SER A N 1
ATOM 1537 C CA . SER A 1 189 ? -29.186 18.261 9.224 1.00 89.25 189 SER A CA 1
ATOM 1538 C C . SER A 1 189 ? -27.742 17.964 8.826 1.00 89.25 189 SER A C 1
ATOM 1540 O O . SER A 1 189 ? -26.932 17.538 9.649 1.00 89.25 189 SER A O 1
ATOM 1542 N N . ASP A 1 190 ? -27.397 18.258 7.573 1.00 90.44 190 ASP A N 1
ATOM 1543 C CA . ASP A 1 190 ? -26.058 18.013 7.021 1.00 90.44 190 ASP A CA 1
ATOM 1544 C C . ASP A 1 190 ? -24.951 18.753 7.782 1.00 90.44 190 ASP A C 1
ATOM 1546 O O . ASP A 1 190 ? -23.874 18.203 8.030 1.00 90.44 190 ASP A O 1
ATOM 1550 N N . SER A 1 191 ? -25.219 19.988 8.215 1.00 89.31 191 SER A N 1
ATOM 1551 C CA . SER A 1 191 ? -24.264 20.789 8.988 1.00 89.31 191 SER A CA 1
ATOM 1552 C C . SER A 1 191 ? -24.018 20.204 10.380 1.00 89.31 191 SER A C 1
ATOM 1554 O O . SER A 1 191 ? -22.874 20.168 10.845 1.00 89.31 191 SER A O 1
ATOM 1556 N N . VAL A 1 192 ? -25.068 19.697 11.034 1.00 88.31 192 VAL A N 1
ATOM 1557 C CA . VAL A 1 192 ? -24.949 19.039 12.338 1.00 88.31 192 VAL A CA 1
ATOM 1558 C C . VAL A 1 192 ? -24.231 17.701 12.199 1.00 88.31 192 VAL A C 1
ATOM 1560 O O . VAL A 1 192 ? -23.277 17.465 12.939 1.00 88.31 192 VAL A O 1
ATOM 1563 N N . ILE A 1 193 ? -24.613 16.868 11.227 1.00 89.25 193 ILE A N 1
ATOM 1564 C CA . ILE A 1 193 ? -23.946 15.589 10.942 1.00 89.25 193 ILE A CA 1
ATOM 1565 C C . ILE A 1 193 ? -22.457 15.796 10.690 1.00 89.25 193 ILE A C 1
ATOM 1567 O O . ILE A 1 193 ? -21.641 15.130 11.322 1.00 89.25 193 ILE A O 1
ATOM 1571 N N . THR A 1 194 ? -22.091 16.763 9.847 1.00 90.81 194 THR A N 1
ATOM 1572 C CA . THR A 1 194 ? -20.683 17.064 9.550 1.00 90.81 194 THR A CA 1
ATOM 1573 C C . THR A 1 194 ? -19.914 17.440 10.819 1.00 90.81 194 THR A C 1
ATOM 1575 O O . THR A 1 194 ? -18.808 16.949 11.053 1.00 90.81 194 THR A O 1
ATOM 1578 N N . ARG A 1 195 ? -20.501 18.278 11.684 1.00 89.44 195 ARG A N 1
ATOM 1579 C CA . ARG A 1 195 ? -19.860 18.713 12.933 1.00 89.44 195 ARG A CA 1
ATOM 1580 C C . ARG A 1 195 ? -19.709 17.571 13.939 1.00 89.44 195 ARG A C 1
ATOM 1582 O O . ARG A 1 195 ? -18.635 17.413 14.517 1.00 89.44 195 ARG A O 1
ATOM 1589 N N . VAL A 1 196 ? -20.761 16.780 14.144 1.00 88.25 196 VAL A N 1
ATOM 1590 C CA . VAL A 1 196 ? -20.748 15.632 15.065 1.00 88.25 196 VAL A CA 1
ATOM 1591 C C . VAL A 1 196 ? -19.781 14.560 14.565 1.00 88.25 196 VAL A C 1
ATOM 1593 O O . VAL A 1 196 ? -19.000 14.024 15.349 1.00 88.25 196 VAL A O 1
ATOM 1596 N N . PHE A 1 197 ? -19.761 14.307 13.256 1.00 91.12 197 PHE A N 1
ATOM 1597 C CA . PHE A 1 197 ? -18.818 13.390 12.628 1.00 91.12 197 PHE A CA 1
ATOM 1598 C C . PHE A 1 197 ? -17.373 13.842 12.845 1.00 91.12 197 PHE A C 1
ATOM 1600 O O . PHE A 1 197 ? -16.553 13.039 13.274 1.00 91.12 197 PHE A O 1
ATOM 1607 N N . ALA A 1 198 ? -17.059 15.127 12.648 1.00 90.06 198 ALA A N 1
ATOM 1608 C CA . ALA A 1 198 ? -15.715 15.653 12.893 1.00 90.06 198 ALA A CA 1
ATOM 1609 C C . ALA A 1 198 ? -15.269 15.491 14.360 1.00 90.06 198 ALA A C 1
ATOM 1611 O O . ALA A 1 198 ? -14.112 15.165 14.630 1.00 90.06 198 ALA A O 1
ATOM 1612 N N . MET A 1 199 ? -16.184 15.677 15.319 1.00 88.75 199 MET A N 1
ATOM 1613 C CA . MET A 1 199 ? -15.904 15.432 16.739 1.00 88.75 199 MET A CA 1
ATOM 1614 C C . MET A 1 199 ? -15.646 13.948 17.022 1.00 88.75 199 MET A C 1
ATOM 1616 O O . MET A 1 199 ? -14.677 13.619 17.709 1.00 88.75 199 MET A O 1
ATOM 1620 N N . ALA A 1 200 ? -16.477 13.060 16.471 1.00 87.81 200 ALA A N 1
ATOM 1621 C CA . ALA A 1 200 ? -16.307 11.616 16.600 1.00 87.81 200 ALA A CA 1
ATOM 1622 C C . ALA A 1 200 ? -14.987 11.150 15.967 1.00 87.81 200 ALA A C 1
ATOM 1624 O O . ALA A 1 200 ? -14.234 10.417 16.603 1.00 87.81 200 ALA A O 1
ATOM 1625 N N . ALA A 1 201 ? -14.663 11.642 14.770 1.00 90.12 201 ALA A N 1
ATOM 1626 C CA . ALA A 1 201 ? -13.407 11.377 14.079 1.00 90.12 201 ALA A CA 1
ATOM 1627 C C . ALA A 1 201 ? -12.205 11.788 14.936 1.00 90.12 201 ALA A C 1
ATOM 1629 O O . ALA A 1 201 ? -11.341 10.964 15.220 1.00 90.12 201 ALA A O 1
ATOM 1630 N N . LYS A 1 202 ? -12.197 13.025 15.453 1.00 90.94 202 LYS A N 1
ATOM 1631 C CA . LYS A 1 202 ? -11.125 13.514 16.334 1.00 90.94 202 LYS A CA 1
ATOM 1632 C C . LYS A 1 202 ? -10.981 12.663 17.598 1.00 90.94 202 LYS A C 1
ATOM 1634 O O . LYS A 1 202 ? -9.863 12.373 18.015 1.00 90.94 202 LYS A O 1
ATOM 1639 N N . SER A 1 203 ? -12.096 12.262 18.208 1.00 89.81 203 SER A N 1
ATOM 1640 C CA . SER A 1 203 ? -12.085 11.389 19.386 1.00 89.81 203 SER A CA 1
ATOM 1641 C C . SER A 1 203 ? -11.478 10.020 19.065 1.00 89.81 203 SER A C 1
ATOM 1643 O O . SER A 1 203 ? -10.597 9.563 19.790 1.00 89.81 203 SER A O 1
ATOM 1645 N N . LYS A 1 204 ? -11.881 9.399 17.951 1.00 90.00 204 LYS A N 1
ATOM 1646 C CA . LYS A 1 204 ? -11.377 8.091 17.509 1.00 90.00 204 LYS A CA 1
ATOM 1647 C C . LYS A 1 204 ? -9.900 8.120 17.137 1.00 90.00 204 LYS A C 1
ATOM 1649 O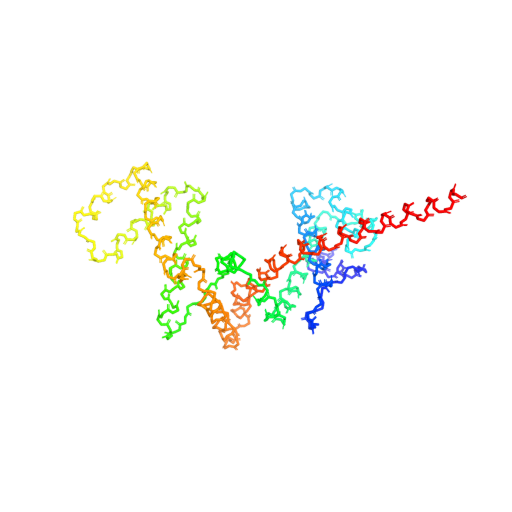 O . LYS A 1 204 ? -9.175 7.200 17.514 1.00 90.00 204 LYS A O 1
ATOM 1654 N N . SER A 1 205 ? -9.437 9.183 16.487 1.00 90.00 205 SER A N 1
ATOM 1655 C CA . SER A 1 205 ? -8.008 9.379 16.232 1.00 90.00 205 SER A CA 1
ATOM 1656 C C . SER A 1 205 ? -7.230 9.618 17.526 1.00 90.00 205 SER A C 1
ATOM 1658 O O . SER A 1 205 ? -6.127 9.109 17.670 1.00 90.00 205 SER A O 1
ATOM 1660 N N . GLY A 1 206 ? -7.815 10.307 18.512 1.00 90.12 206 GLY A N 1
ATOM 1661 C CA . GLY A 1 206 ? -7.223 10.447 19.845 1.00 90.12 206 GLY A CA 1
ATOM 1662 C C . GLY A 1 206 ? -7.045 9.104 20.560 1.00 90.12 206 GLY A C 1
ATOM 1663 O O . GLY A 1 206 ? -5.968 8.826 21.079 1.00 90.12 206 GLY A O 1
ATOM 1664 N N . VAL A 1 207 ? -8.070 8.244 20.540 1.00 91.50 207 VAL A N 1
ATOM 1665 C CA . VAL A 1 207 ? -7.993 6.881 21.102 1.00 91.50 207 VAL A CA 1
ATOM 1666 C C . VAL A 1 207 ? -6.930 6.049 20.394 1.00 91.50 207 VAL A C 1
ATOM 1668 O O . VAL A 1 207 ? -6.146 5.372 21.054 1.00 91.50 207 VAL A O 1
ATOM 1671 N N . LEU A 1 208 ? -6.873 6.123 19.064 1.00 92.50 208 LEU A N 1
ATOM 1672 C CA . LEU A 1 208 ? -5.868 5.405 18.293 1.00 92.50 208 LEU A CA 1
ATOM 1673 C C . LEU A 1 208 ? -4.450 5.899 18.594 1.00 92.50 208 LEU A C 1
ATOM 1675 O O . LEU A 1 208 ? -3.568 5.082 18.836 1.00 92.50 208 LEU A O 1
ATOM 1679 N N . ASN A 1 209 ? -4.241 7.216 18.645 1.00 89.75 209 ASN A N 1
ATOM 1680 C CA . ASN A 1 209 ? -2.948 7.791 19.002 1.00 89.75 209 ASN A CA 1
ATOM 1681 C C . ASN A 1 209 ? -2.516 7.328 20.396 1.00 89.75 209 ASN A C 1
ATOM 1683 O O . ASN A 1 209 ? -1.390 6.881 20.554 1.00 89.75 209 ASN A O 1
ATOM 1687 N N . MET A 1 210 ? -3.413 7.322 21.386 1.00 90.44 210 MET A N 1
ATOM 1688 C CA . MET A 1 210 ? -3.097 6.778 22.715 1.00 90.44 210 MET A CA 1
ATOM 1689 C C . MET A 1 210 ? -2.761 5.279 22.692 1.00 90.44 210 MET A C 1
ATOM 1691 O O . MET A 1 210 ? -1.988 4.815 23.524 1.00 90.44 210 MET A O 1
ATOM 1695 N N . ALA A 1 211 ? -3.334 4.508 21.764 1.00 91.31 211 ALA A N 1
ATOM 1696 C CA . ALA A 1 211 ? -3.030 3.086 21.623 1.00 91.31 211 ALA A CA 1
ATOM 1697 C C . ALA A 1 211 ? -1.671 2.834 20.943 1.00 91.31 211 ALA A C 1
ATOM 1699 O O . ALA A 1 211 ? -1.004 1.843 21.262 1.00 91.31 211 ALA A O 1
ATOM 1700 N N . LEU A 1 212 ? -1.270 3.715 20.022 1.00 91.25 212 LEU A N 1
ATOM 1701 C CA . LEU A 1 212 ? -0.060 3.588 19.208 1.00 91.25 212 LEU A CA 1
ATOM 1702 C C . LEU A 1 212 ? 1.155 4.342 19.760 1.00 91.25 212 LEU A C 1
ATOM 1704 O O . LEU A 1 212 ? 2.259 4.019 19.350 1.00 91.25 212 LEU A O 1
ATOM 1708 N N . VAL A 1 213 ? 0.983 5.313 20.658 1.00 89.31 213 VAL A N 1
ATOM 1709 C CA . VAL A 1 213 ? 2.061 6.176 21.172 1.00 89.31 213 VAL A CA 1
ATOM 1710 C C . VAL A 1 213 ? 2.478 5.759 22.583 1.00 89.31 213 VAL A C 1
ATOM 1712 O O . VAL A 1 213 ? 1.639 5.459 23.436 1.00 89.31 213 VAL A O 1
ATOM 1715 N N . ARG A 1 214 ? 3.785 5.792 22.855 1.00 85.31 214 ARG A N 1
ATOM 1716 C CA . ARG A 1 214 ? 4.391 5.607 24.177 1.00 85.31 214 ARG A CA 1
ATOM 1717 C C . ARG A 1 214 ? 5.467 6.673 24.384 1.00 85.31 214 ARG A C 1
ATOM 1719 O O . ARG A 1 214 ? 6.400 6.747 23.603 1.00 85.31 214 ARG A O 1
ATOM 1726 N N . ASN A 1 215 ? 5.379 7.445 25.470 1.00 82.19 215 ASN A N 1
ATOM 1727 C CA . ASN A 1 215 ? 6.308 8.551 25.769 1.00 82.19 215 ASN A CA 1
ATOM 1728 C C . ASN A 1 215 ? 6.387 9.607 24.651 1.00 82.19 215 ASN A C 1
ATOM 1730 O O . ASN A 1 215 ? 7.474 10.034 24.298 1.00 82.19 215 ASN A O 1
ATOM 1734 N N . GLU A 1 216 ? 5.238 10.011 24.101 1.00 83.62 216 GLU A N 1
ATOM 1735 C CA . GLU A 1 216 ? 5.134 11.005 23.009 1.00 83.62 216 GLU A CA 1
ATOM 1736 C C . GLU A 1 216 ? 5.661 10.539 21.637 1.00 83.62 216 GLU A C 1
ATOM 1738 O O . GLU A 1 216 ? 5.428 11.225 20.646 1.00 83.62 216 GLU A O 1
ATOM 1743 N N . GLU A 1 217 ? 6.245 9.342 21.551 1.00 87.12 217 GLU A N 1
ATOM 1744 C CA . GLU A 1 217 ? 6.744 8.723 20.316 1.00 87.12 217 GLU A CA 1
ATOM 1745 C C . GLU A 1 217 ? 5.906 7.504 19.905 1.00 87.12 217 GLU A C 1
ATOM 1747 O O . GLU A 1 217 ? 5.175 6.918 20.714 1.00 87.12 217 GLU A O 1
ATOM 1752 N N . LEU A 1 218 ? 5.992 7.103 18.637 1.00 88.69 218 LEU A N 1
ATOM 1753 C CA . LEU A 1 218 ? 5.321 5.900 18.153 1.00 88.69 218 LEU A CA 1
ATOM 1754 C C . LEU A 1 218 ? 5.882 4.662 18.878 1.00 88.69 218 LEU A C 1
ATOM 1756 O O . LEU A 1 218 ? 7.087 4.459 18.979 1.00 88.69 218 LEU A O 1
ATOM 1760 N N . ASP A 1 219 ? 5.012 3.784 19.376 1.00 93.31 219 ASP A N 1
ATOM 1761 C CA . ASP A 1 219 ? 5.409 2.472 19.895 1.00 93.31 219 ASP A CA 1
ATOM 1762 C C . ASP A 1 219 ? 5.723 1.543 18.713 1.00 93.31 219 ASP A C 1
ATOM 1764 O O . ASP A 1 219 ? 4.920 0.681 18.333 1.00 93.31 219 ASP A O 1
ATOM 1768 N N . GLU A 1 220 ? 6.897 1.743 18.106 1.00 92.56 220 GLU A N 1
ATOM 1769 C CA . GLU A 1 220 ? 7.369 0.997 16.937 1.00 92.56 220 GLU A CA 1
ATOM 1770 C C . GLU A 1 220 ? 7.239 -0.513 17.130 1.00 92.56 220 GLU A C 1
ATOM 1772 O O . GLU A 1 220 ? 6.760 -1.222 16.249 1.00 92.56 220 GLU A O 1
ATOM 1777 N N . ALA A 1 221 ? 7.622 -1.025 18.302 1.00 92.06 221 ALA A N 1
ATOM 1778 C CA . ALA A 1 221 ? 7.566 -2.453 18.592 1.00 92.06 221 ALA A CA 1
ATOM 1779 C C . ALA A 1 221 ? 6.128 -2.987 18.515 1.00 92.06 221 ALA A C 1
ATOM 1781 O O . ALA A 1 221 ? 5.891 -4.077 17.986 1.00 92.06 221 ALA A O 1
ATOM 1782 N N . LYS A 1 222 ? 5.148 -2.232 19.026 1.00 92.88 222 LYS A N 1
ATOM 1783 C CA . LYS A 1 222 ? 3.730 -2.591 18.918 1.00 92.88 222 LYS A CA 1
ATOM 1784 C C . LYS A 1 222 ? 3.235 -2.519 17.477 1.00 92.88 222 LYS A C 1
ATOM 1786 O O . LYS A 1 222 ? 2.569 -3.456 17.030 1.00 92.88 222 LYS A O 1
ATOM 1791 N N . VAL A 1 223 ? 3.576 -1.458 16.749 1.00 93.81 223 VAL A N 1
ATOM 1792 C CA . VAL A 1 223 ? 3.181 -1.293 15.343 1.00 93.81 223 VAL A CA 1
ATOM 1793 C C . VAL A 1 223 ? 3.754 -2.418 14.488 1.00 93.81 223 VAL A C 1
ATOM 1795 O O . VAL A 1 223 ? 3.000 -3.115 13.807 1.00 93.81 223 VAL A O 1
ATOM 1798 N N . ARG A 1 224 ? 5.061 -2.673 14.598 1.00 94.75 224 ARG A N 1
ATOM 1799 C CA . ARG A 1 224 ? 5.753 -3.747 13.880 1.00 94.75 224 ARG A CA 1
ATOM 1800 C C . ARG A 1 224 ? 5.105 -5.097 14.141 1.00 94.75 224 ARG A C 1
ATOM 1802 O O . ARG A 1 224 ? 4.739 -5.768 13.184 1.00 94.75 224 ARG A O 1
ATOM 1809 N N . ARG A 1 225 ? 4.869 -5.451 15.410 1.00 93.81 225 ARG A N 1
ATOM 1810 C CA . ARG A 1 225 ? 4.174 -6.700 15.771 1.00 93.81 225 ARG A CA 1
ATOM 1811 C C . ARG A 1 225 ? 2.769 -6.793 15.185 1.00 93.81 225 ARG A C 1
ATOM 1813 O O . ARG A 1 225 ? 2.378 -7.859 14.733 1.00 93.81 225 ARG A O 1
ATOM 1820 N N . THR A 1 226 ? 2.012 -5.698 15.181 1.00 94.94 226 THR A N 1
ATOM 1821 C CA . THR A 1 226 ? 0.648 -5.682 14.625 1.00 94.94 226 THR A CA 1
ATOM 1822 C C . THR A 1 226 ? 0.667 -5.970 13.125 1.00 94.94 226 THR A C 1
ATOM 1824 O O . THR A 1 226 ? -0.145 -6.740 12.615 1.00 94.94 226 THR A O 1
ATOM 1827 N N . ILE A 1 227 ? 1.618 -5.383 12.405 1.00 95.50 227 ILE A N 1
ATOM 1828 C CA . ILE A 1 227 ? 1.772 -5.579 10.964 1.00 95.50 227 ILE A CA 1
ATOM 1829 C C . ILE A 1 227 ? 2.251 -6.997 10.661 1.00 95.50 227 ILE A C 1
ATOM 1831 O O . ILE A 1 227 ? 1.611 -7.691 9.871 1.00 95.50 227 ILE A O 1
ATOM 1835 N N . THR A 1 228 ? 3.336 -7.442 11.301 1.00 94.94 228 THR A N 1
ATOM 1836 C CA . THR A 1 228 ? 3.926 -8.763 11.042 1.00 94.94 228 THR A CA 1
ATOM 1837 C C . THR A 1 228 ? 2.975 -9.883 11.416 1.00 94.94 228 THR A C 1
ATOM 1839 O O . THR A 1 228 ? 2.832 -10.834 10.657 1.00 94.94 228 THR A O 1
ATOM 1842 N N 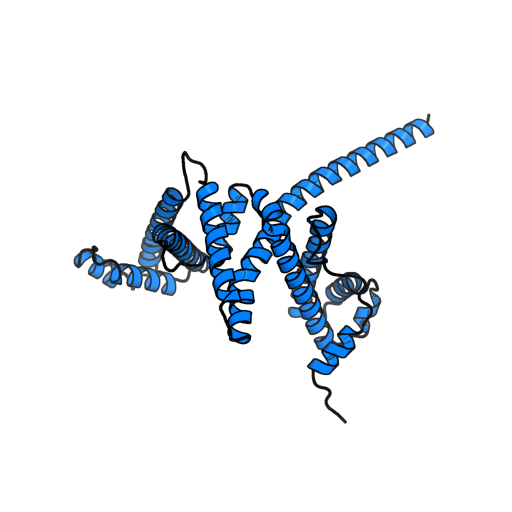. TYR A 1 229 ? 2.261 -9.753 12.535 1.00 95.25 229 TYR A N 1
ATOM 1843 C CA . TYR A 1 229 ? 1.310 -10.774 12.950 1.00 95.25 229 TYR A CA 1
ATOM 1844 C C . TYR A 1 229 ? 0.075 -10.815 12.049 1.00 95.25 229 TYR A C 1
ATOM 1846 O O . TYR A 1 229 ? -0.389 -11.896 11.704 1.00 95.25 229 TYR A O 1
ATOM 1854 N N . SER A 1 230 ? -0.413 -9.659 11.586 1.00 96.06 230 SER A N 1
ATOM 1855 C CA . SER A 1 230 ? -1.481 -9.623 10.577 1.00 96.06 230 SER A CA 1
ATOM 1856 C C . SER A 1 230 ? -1.057 -10.313 9.278 1.00 96.06 230 SER A C 1
ATOM 1858 O O . SER A 1 230 ? -1.802 -11.128 8.744 1.00 96.06 230 SER A O 1
ATOM 1860 N N . LEU A 1 231 ? 0.150 -10.013 8.792 1.00 96.38 231 LEU A N 1
ATOM 1861 C CA . LEU A 1 231 ? 0.695 -10.626 7.583 1.00 96.38 231 LEU A CA 1
ATOM 1862 C C . LEU A 1 231 ? 0.880 -12.139 7.751 1.00 96.38 231 LEU A C 1
ATOM 1864 O O . LEU A 1 231 ? 0.548 -12.888 6.840 1.00 96.38 231 LEU A O 1
ATOM 1868 N N . GLN A 1 232 ? 1.370 -12.591 8.909 1.00 95.38 232 GLN A N 1
ATOM 1869 C CA . GLN A 1 232 ? 1.520 -14.017 9.190 1.00 95.38 232 GLN A CA 1
ATOM 1870 C C . GLN A 1 232 ? 0.173 -14.737 9.138 1.00 95.38 232 GLN A C 1
ATOM 1872 O O . GLN A 1 232 ? 0.052 -15.736 8.449 1.00 95.38 232 GLN A O 1
ATOM 1877 N N . VAL A 1 233 ? -0.864 -14.190 9.774 1.00 95.31 233 VAL A N 1
ATOM 1878 C CA . VAL A 1 233 ? -2.204 -14.798 9.750 1.00 95.31 233 VAL A CA 1
ATOM 1879 C C . VAL A 1 233 ? -2.787 -14.838 8.335 1.00 95.31 233 VAL A C 1
ATOM 1881 O O . VAL A 1 233 ? -3.467 -15.798 7.983 1.00 95.31 233 VAL A O 1
ATOM 1884 N N . ALA A 1 234 ? -2.523 -13.820 7.511 1.00 94.75 234 ALA A N 1
ATOM 1885 C CA . ALA A 1 234 ? -2.921 -13.835 6.105 1.00 94.75 234 ALA A CA 1
ATOM 1886 C C . ALA A 1 234 ? -2.187 -14.932 5.314 1.00 94.75 234 ALA A C 1
ATOM 1888 O O . ALA A 1 234 ? -2.808 -15.609 4.498 1.00 94.75 234 ALA A O 1
ATOM 1889 N N . LYS A 1 235 ? -0.889 -15.141 5.576 1.00 95.06 235 LYS A N 1
ATOM 1890 C CA . LYS A 1 235 ? -0.104 -16.233 4.978 1.00 95.06 235 LYS A CA 1
ATOM 1891 C C . LYS A 1 235 ? -0.587 -17.605 5.413 1.00 95.06 235 LYS A C 1
ATOM 1893 O O . LYS A 1 235 ? -0.758 -18.455 4.553 1.00 95.06 235 LYS A O 1
ATOM 1898 N N . ASP A 1 236 ? -0.852 -17.792 6.701 1.00 94.94 236 ASP A N 1
ATOM 1899 C CA . ASP A 1 236 ? -1.388 -19.050 7.218 1.00 94.94 236 ASP A CA 1
ATOM 1900 C C . ASP A 1 236 ? -2.718 -19.370 6.513 1.00 94.94 236 ASP A C 1
ATOM 1902 O O . ASP A 1 236 ? -2.909 -20.469 6.009 1.00 94.94 236 ASP A O 1
ATOM 1906 N N . ALA A 1 237 ? -3.602 -18.373 6.358 1.00 93.69 237 ALA A N 1
ATOM 1907 C CA . ALA A 1 237 ? -4.850 -18.537 5.609 1.00 93.69 237 ALA A CA 1
ATOM 1908 C C . ALA A 1 237 ? -4.626 -18.875 4.123 1.00 93.69 237 ALA A C 1
ATOM 1910 O O . ALA A 1 237 ? -5.377 -19.660 3.559 1.00 93.69 237 ALA A O 1
ATOM 1911 N N . TYR A 1 238 ? -3.604 -18.299 3.485 1.00 94.81 238 TYR A N 1
ATOM 1912 C CA . TYR A 1 238 ? -3.230 -18.624 2.107 1.00 94.81 238 TYR A CA 1
ATOM 1913 C C . TYR A 1 238 ? -2.688 -20.053 1.970 1.00 94.81 238 TYR A C 1
ATOM 1915 O O . TYR A 1 238 ? -3.010 -20.748 1.006 1.00 94.81 238 TYR A O 1
ATOM 1923 N N . GLU A 1 239 ? -1.866 -20.499 2.918 1.00 95.62 239 GLU A N 1
ATOM 1924 C CA . GLU A 1 239 ? -1.286 -21.845 2.941 1.00 95.62 239 GLU A CA 1
ATOM 1925 C C . GLU A 1 239 ? -2.344 -22.916 3.236 1.00 95.62 239 GLU A C 1
ATOM 1927 O O . GLU A 1 239 ? -2.329 -23.965 2.591 1.00 95.62 239 GLU A O 1
ATOM 1932 N N . ASP A 1 240 ? -3.297 -22.623 4.120 1.00 95.25 240 ASP A N 1
ATOM 1933 C CA . ASP A 1 240 ? -4.387 -23.529 4.499 1.00 95.25 240 ASP A CA 1
ATOM 1934 C C . ASP A 1 240 ? -5.521 -23.606 3.456 1.00 95.25 240 ASP A C 1
ATOM 1936 O O . ASP A 1 240 ? -6.317 -24.544 3.493 1.00 95.25 240 ASP A O 1
ATOM 1940 N N . GLU A 1 241 ? -5.633 -22.634 2.544 1.00 95.62 241 GLU A N 1
ATOM 1941 C CA . GLU A 1 241 ? -6.696 -22.606 1.532 1.00 95.62 241 GLU A CA 1
ATOM 1942 C C . GLU A 1 241 ? -6.447 -23.634 0.417 1.00 95.62 241 GLU A C 1
ATOM 1944 O O . GLU A 1 241 ? -5.391 -23.648 -0.224 1.00 95.62 241 GLU A O 1
ATOM 1949 N N . GLU A 1 242 ? -7.439 -24.493 0.180 1.00 94.44 242 GLU A N 1
ATOM 1950 C CA . GLU A 1 242 ? -7.384 -25.562 -0.822 1.00 94.44 242 GLU A CA 1
ATOM 1951 C C . GLU A 1 242 ? -7.933 -25.104 -2.180 1.00 94.44 242 GLU A C 1
ATOM 1953 O O . GLU A 1 242 ? -7.498 -25.610 -3.218 1.00 94.44 242 GLU A O 1
ATOM 1958 N N . ASP A 1 243 ? -8.864 -24.145 -2.193 1.00 95.44 243 ASP A N 1
ATOM 1959 C CA . ASP A 1 243 ? -9.424 -23.597 -3.427 1.00 95.44 243 ASP A CA 1
ATOM 1960 C C . ASP A 1 243 ? -8.453 -22.601 -4.079 1.00 95.44 243 ASP A C 1
ATOM 1962 O O . ASP A 1 243 ? -8.088 -21.580 -3.498 1.00 95.44 243 ASP A O 1
ATOM 1966 N N . GLU A 1 244 ? -8.032 -22.876 -5.318 1.00 92.00 244 GLU A N 1
ATOM 1967 C CA . GLU A 1 244 ? -7.060 -22.032 -6.031 1.00 92.00 244 GLU A CA 1
ATOM 1968 C C . GLU A 1 244 ? -7.558 -20.595 -6.250 1.00 92.00 244 GLU A C 1
ATOM 1970 O O . GLU A 1 244 ? -6.751 -19.662 -6.224 1.00 92.00 244 GLU A O 1
ATOM 1975 N N . GLY A 1 245 ? -8.869 -20.404 -6.437 1.00 92.75 245 GLY A N 1
ATOM 1976 C CA . GLY A 1 245 ? -9.478 -19.087 -6.612 1.00 92.75 245 GLY A CA 1
ATOM 1977 C C . GLY A 1 245 ? -9.422 -18.273 -5.324 1.00 92.75 245 GLY A C 1
ATOM 1978 O O . GLY A 1 245 ? -8.839 -17.189 -5.303 1.00 92.75 245 GLY A O 1
ATOM 1979 N N . ALA A 1 246 ? -9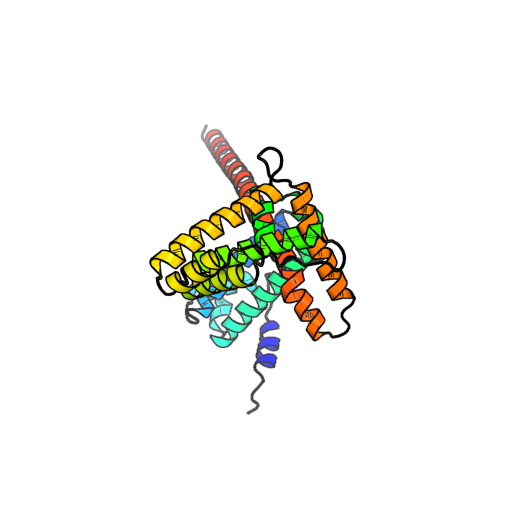.934 -18.834 -4.229 1.00 92.12 246 ALA A N 1
ATOM 1980 C CA . ALA A 1 246 ? -9.898 -18.210 -2.909 1.00 92.12 246 ALA A CA 1
ATOM 1981 C C . ALA A 1 246 ? -8.458 -17.964 -2.430 1.00 92.12 246 ALA A C 1
ATOM 1983 O O . ALA A 1 246 ? -8.147 -16.897 -1.897 1.00 92.12 246 ALA A O 1
ATOM 1984 N N . ARG A 1 247 ? -7.541 -18.902 -2.690 1.00 92.88 247 ARG A N 1
ATOM 1985 C CA . ARG A 1 247 ? -6.109 -18.727 -2.423 1.00 92.88 247 ARG A CA 1
ATOM 1986 C C . ARG A 1 247 ? -5.538 -17.555 -3.228 1.00 92.88 247 ARG A C 1
ATOM 1988 O O . ARG A 1 247 ? -4.774 -16.748 -2.693 1.00 92.88 247 ARG A O 1
ATOM 1995 N N . GLY A 1 248 ? -5.913 -17.436 -4.502 1.00 91.31 248 GLY A N 1
ATOM 1996 C CA . GLY A 1 248 ? -5.556 -16.308 -5.364 1.00 91.31 248 GLY A CA 1
ATOM 1997 C C . GLY A 1 248 ? -6.054 -14.961 -4.832 1.00 91.31 248 GLY A C 1
ATOM 1998 O O . GLY A 1 248 ? -5.298 -13.983 -4.852 1.00 91.31 248 GLY A O 1
ATOM 1999 N N . ASP A 1 249 ? -7.273 -14.923 -4.296 1.00 93.69 249 ASP A N 1
ATOM 2000 C CA . ASP A 1 249 ? -7.868 -13.730 -3.684 1.00 93.69 249 ASP A CA 1
ATOM 2001 C C . ASP A 1 249 ? -7.124 -13.333 -2.401 1.00 93.69 249 ASP A C 1
ATOM 2003 O O . ASP A 1 249 ? -6.736 -12.174 -2.251 1.00 93.69 249 ASP A O 1
ATOM 2007 N N . ILE A 1 250 ? -6.797 -14.291 -1.523 1.00 92.69 250 ILE A N 1
ATOM 2008 C CA . ILE A 1 250 ? -5.991 -14.023 -0.317 1.00 92.69 250 ILE A CA 1
ATOM 2009 C C . ILE A 1 250 ? -4.610 -13.468 -0.702 1.00 92.69 250 ILE A C 1
ATOM 2011 O O . ILE A 1 250 ? -4.109 -12.518 -0.094 1.00 92.69 250 ILE A O 1
ATOM 2015 N N . TRP A 1 251 ? -3.960 -14.005 -1.737 1.00 92.94 251 TRP A N 1
ATOM 2016 C CA . TRP A 1 251 ? -2.713 -13.396 -2.201 1.00 92.94 251 TRP A CA 1
ATOM 2017 C C . TRP A 1 251 ? -2.940 -11.958 -2.667 1.00 92.94 251 TRP A C 1
ATOM 2019 O O . TRP A 1 251 ? -2.260 -11.045 -2.196 1.00 92.94 251 TRP A O 1
ATOM 2029 N N . SER A 1 252 ? -3.893 -11.754 -3.571 1.00 91.12 252 SER A N 1
ATOM 2030 C CA . SER A 1 252 ? -4.080 -10.493 -4.291 1.00 91.12 252 SER A CA 1
ATOM 2031 C C . SER A 1 252 ? -4.562 -9.358 -3.393 1.00 91.12 252 SER A C 1
ATOM 2033 O O . SER A 1 252 ? -4.018 -8.252 -3.460 1.00 91.12 252 SER A O 1
ATOM 2035 N N . ASP A 1 253 ? -5.525 -9.641 -2.521 1.00 92.12 253 ASP A N 1
ATOM 2036 C CA . ASP A 1 253 ? -6.223 -8.633 -1.727 1.00 92.12 253 ASP A CA 1
ATOM 2037 C C . ASP A 1 253 ? -5.612 -8.446 -0.342 1.00 92.12 253 ASP A C 1
ATOM 2039 O O . ASP A 1 253 ? -5.881 -7.444 0.326 1.00 92.12 253 ASP A O 1
ATOM 2043 N N . ASN A 1 254 ? -4.795 -9.397 0.117 1.00 92.12 254 ASN A N 1
ATOM 2044 C CA . ASN A 1 254 ? -4.451 -9.479 1.528 1.00 92.12 254 ASN A CA 1
ATOM 2045 C C . ASN A 1 254 ? -2.969 -9.669 1.834 1.00 92.12 254 ASN A C 1
ATOM 2047 O O . ASN A 1 254 ? -2.511 -9.141 2.844 1.00 92.12 254 ASN A O 1
ATOM 2051 N N . ILE A 1 255 ? -2.202 -10.333 0.970 1.00 95.25 255 ILE A N 1
ATOM 2052 C CA . ILE A 1 255 ? -0.755 -10.514 1.167 1.00 95.25 255 ILE A CA 1
ATOM 2053 C C . ILE A 1 255 ? 0.043 -9.560 0.275 1.00 95.25 255 ILE A C 1
ATOM 2055 O O . ILE A 1 255 ? 0.841 -8.757 0.762 1.00 95.25 255 ILE A O 1
ATOM 2059 N N . LYS A 1 256 ? -0.200 -9.594 -1.036 1.00 94.00 256 LYS A N 1
ATOM 2060 C CA . LYS A 1 256 ? 0.461 -8.748 -2.035 1.00 94.00 256 LYS A CA 1
ATOM 2061 C C . LYS A 1 256 ? 0.426 -7.255 -1.688 1.00 94.00 256 LYS A C 1
ATOM 2063 O O . LYS A 1 256 ? 1.448 -6.599 -1.919 1.00 94.00 256 LYS A O 1
ATOM 2068 N N . PRO A 1 257 ? -0.653 -6.683 -1.112 1.00 94.19 257 PRO A N 1
ATOM 2069 C CA . PRO A 1 257 ? -0.659 -5.274 -0.739 1.00 94.19 257 PRO A CA 1
ATOM 2070 C C . PRO A 1 257 ? 0.394 -4.920 0.311 1.00 94.19 257 PRO A C 1
ATOM 2072 O O . PRO A 1 257 ? 0.981 -3.850 0.204 1.00 94.19 257 PRO A O 1
ATOM 2075 N N . TYR A 1 258 ? 0.707 -5.809 1.263 1.00 95.31 258 TYR A N 1
ATOM 2076 C CA . TYR A 1 258 ? 1.805 -5.582 2.213 1.00 95.31 258 TYR A CA 1
ATOM 2077 C C . TYR A 1 258 ? 3.122 -5.409 1.470 1.00 95.31 258 TYR A C 1
ATOM 2079 O O . TYR A 1 258 ? 3.809 -4.404 1.620 1.00 95.31 258 TYR A O 1
ATOM 2087 N N . TYR A 1 259 ? 3.439 -6.358 0.597 1.00 95.44 259 TYR A N 1
ATOM 2088 C CA . TYR A 1 259 ? 4.708 -6.352 -0.117 1.00 95.44 259 TYR A CA 1
ATOM 2089 C C . TYR A 1 259 ? 4.826 -5.253 -1.159 1.00 95.44 259 TYR A C 1
ATOM 2091 O O . TYR A 1 259 ? 5.894 -4.681 -1.349 1.00 95.44 259 TYR A O 1
ATOM 2099 N N . THR A 1 260 ? 3.718 -4.897 -1.793 1.00 92.31 260 THR A N 1
ATOM 2100 C CA . THR A 1 260 ? 3.692 -3.757 -2.706 1.00 92.31 260 THR A CA 1
ATOM 2101 C C . THR A 1 260 ? 3.890 -2.457 -1.926 1.00 92.31 260 THR A C 1
ATOM 2103 O O . THR A 1 260 ? 4.689 -1.618 -2.330 1.00 92.31 260 THR A O 1
ATOM 2106 N N . LYS A 1 261 ? 3.223 -2.297 -0.774 1.00 92.38 261 LYS A N 1
ATOM 2107 C CA . LYS A 1 261 ? 3.293 -1.068 0.027 1.00 92.38 261 LYS A CA 1
ATOM 2108 C C . LYS A 1 261 ? 4.618 -0.877 0.742 1.00 92.38 261 LYS A C 1
ATOM 2110 O O . LYS A 1 261 ? 5.110 0.246 0.792 1.00 92.38 261 LYS A O 1
ATOM 2115 N N . ILE A 1 262 ? 5.211 -1.943 1.271 1.00 92.00 262 ILE A N 1
ATOM 2116 C CA . ILE A 1 262 ? 6.526 -1.846 1.905 1.00 92.00 262 ILE A CA 1
ATOM 2117 C C . ILE A 1 262 ? 7.582 -1.482 0.879 1.00 92.00 262 ILE A C 1
ATOM 2119 O O . ILE A 1 262 ? 8.431 -0.650 1.172 1.00 92.00 262 ILE A O 1
ATOM 2123 N N . ALA A 1 263 ? 7.481 -2.048 -0.326 1.00 87.81 263 ALA A N 1
ATOM 2124 C CA . ALA A 1 263 ? 8.305 -1.650 -1.440 1.00 87.81 263 ALA A CA 1
ATOM 2125 C C . ALA A 1 263 ? 8.084 -0.146 -1.669 1.00 87.81 263 ALA A C 1
ATOM 2127 O O . ALA A 1 263 ? 8.997 0.625 -1.392 1.00 87.81 263 ALA A O 1
ATOM 2128 N N . GLU A 1 264 ? 6.863 0.287 -2.028 1.00 86.31 264 GLU A N 1
ATOM 2129 C CA . GLU A 1 264 ? 6.481 1.698 -2.265 1.00 86.31 264 GLU A CA 1
ATOM 2130 C C . GLU A 1 264 ? 7.037 2.696 -1.237 1.00 86.31 264 GLU A C 1
ATOM 2132 O O . GLU A 1 264 ? 7.577 3.733 -1.628 1.00 86.31 264 GLU A O 1
ATOM 2137 N N . ILE A 1 265 ? 6.908 2.394 0.056 1.00 86.12 265 ILE A N 1
ATOM 2138 C CA . ILE A 1 265 ? 7.312 3.294 1.140 1.00 86.12 265 ILE A CA 1
ATOM 2139 C C . ILE A 1 265 ? 8.821 3.232 1.388 1.00 86.12 265 ILE A C 1
ATOM 2141 O O . ILE A 1 265 ? 9.458 4.283 1.423 1.00 86.12 265 ILE A O 1
ATOM 2145 N N . ALA A 1 266 ? 9.414 2.036 1.501 1.00 75.88 266 ALA A N 1
ATOM 2146 C CA . ALA A 1 266 ? 10.858 1.898 1.708 1.00 75.88 266 ALA A CA 1
ATOM 2147 C C . ALA A 1 266 ? 11.642 2.561 0.568 1.00 75.88 266 ALA A C 1
ATOM 2149 O O . ALA A 1 266 ? 12.678 3.182 0.794 1.00 75.88 266 ALA A O 1
ATOM 2150 N N . TYR A 1 267 ? 11.114 2.505 -0.654 1.00 73.25 267 TYR A N 1
ATOM 2151 C CA . TYR A 1 267 ? 11.671 3.227 -1.782 1.00 73.25 267 TYR A CA 1
ATOM 2152 C C . TYR A 1 267 ? 11.693 4.746 -1.633 1.00 73.25 267 TYR A C 1
ATOM 2154 O O . TYR A 1 267 ? 12.630 5.366 -2.123 1.00 73.25 267 TYR A O 1
ATOM 2162 N N . ALA A 1 268 ? 10.646 5.371 -1.085 1.00 72.12 268 ALA A N 1
ATOM 2163 C CA . ALA A 1 268 ? 10.574 6.831 -1.024 1.00 72.12 268 ALA A CA 1
ATOM 2164 C C . ALA A 1 268 ? 11.740 7.374 -0.187 1.00 72.12 268 ALA A C 1
ATOM 2166 O O . ALA A 1 268 ? 12.456 8.284 -0.612 1.00 72.12 268 ALA A O 1
ATOM 2167 N N . ASP A 1 269 ? 11.996 6.720 0.941 1.00 70.44 269 ASP A N 1
ATOM 2168 C CA . ASP A 1 269 ? 13.102 7.050 1.831 1.00 70.44 269 ASP A CA 1
ATOM 2169 C C . ASP A 1 269 ? 14.457 6.684 1.207 1.00 70.44 269 ASP A C 1
ATOM 2171 O O . ASP A 1 269 ? 15.410 7.470 1.258 1.00 70.44 269 ASP A O 1
ATOM 2175 N N . GLU A 1 270 ? 14.550 5.518 0.561 1.00 69.56 270 GLU A N 1
ATOM 2176 C CA . GLU A 1 270 ? 15.774 5.048 -0.096 1.00 69.56 270 GLU A CA 1
ATOM 2177 C C . GLU A 1 270 ? 16.164 5.887 -1.319 1.00 69.56 270 GLU A C 1
ATOM 2179 O O . GLU A 1 270 ? 17.349 6.175 -1.498 1.00 69.56 270 GLU A O 1
ATOM 2184 N N . ASN A 1 271 ? 15.199 6.335 -2.124 1.00 70.94 271 ASN A N 1
ATOM 2185 C CA . ASN A 1 271 ? 15.433 7.179 -3.293 1.00 70.94 271 ASN A CA 1
ATOM 2186 C C . ASN A 1 271 ? 15.879 8.583 -2.873 1.00 70.94 271 ASN A C 1
ATOM 2188 O O . ASN A 1 271 ? 16.822 9.115 -3.447 1.00 70.94 271 ASN A O 1
ATOM 2192 N N . VAL A 1 272 ? 15.294 9.159 -1.816 1.00 71.94 272 VAL A N 1
ATOM 2193 C CA . VAL A 1 272 ? 15.782 10.429 -1.250 1.00 71.94 272 VAL A CA 1
ATOM 2194 C C . VAL A 1 272 ? 17.219 10.287 -0.742 1.00 71.94 272 VAL A C 1
ATOM 2196 O O . VAL A 1 272 ? 18.036 11.187 -0.951 1.00 71.94 272 VAL A O 1
ATOM 2199 N N . LYS A 1 273 ? 17.557 9.169 -0.086 1.00 70.19 273 LYS A N 1
ATOM 2200 C CA . LYS A 1 273 ? 18.937 8.879 0.341 1.00 70.19 273 LYS A CA 1
ATOM 2201 C C . LYS A 1 273 ? 19.865 8.723 -0.876 1.00 70.19 273 LYS A C 1
ATOM 2203 O O . LYS A 1 273 ? 20.932 9.330 -0.898 1.00 70.19 273 LYS A O 1
ATOM 2208 N N . TYR A 1 274 ? 19.435 8.007 -1.915 1.00 70.12 274 TYR A N 1
ATOM 2209 C CA . TYR A 1 274 ? 20.204 7.760 -3.143 1.00 70.12 274 TYR A CA 1
ATOM 2210 C C . TYR A 1 274 ? 20.457 9.040 -3.939 1.00 70.12 274 TYR A C 1
ATOM 2212 O O . TYR A 1 274 ? 21.591 9.321 -4.314 1.00 70.12 274 TYR A O 1
ATOM 2220 N N . GLU A 1 275 ? 19.429 9.861 -4.148 1.00 72.06 275 GLU A N 1
ATOM 2221 C CA . GLU A 1 275 ? 19.548 11.151 -4.827 1.00 72.06 275 GLU A CA 1
ATOM 2222 C C . GLU A 1 275 ? 20.463 12.107 -4.055 1.00 72.06 275 GLU A C 1
ATOM 2224 O O . GLU A 1 275 ? 21.281 12.793 -4.666 1.00 72.06 275 GLU A O 1
ATOM 2229 N N . LYS A 1 276 ? 20.391 12.126 -2.716 1.00 69.69 276 LYS A N 1
ATOM 2230 C CA . LYS A 1 276 ? 21.319 12.910 -1.882 1.00 69.69 276 LYS A CA 1
ATOM 2231 C C . LYS A 1 276 ? 22.767 12.441 -2.043 1.00 69.69 276 LYS A C 1
ATOM 2233 O O . LYS A 1 276 ? 23.659 13.281 -2.149 1.00 69.69 276 LYS A O 1
ATOM 2238 N N . GLU A 1 277 ? 23.007 11.134 -2.072 1.00 64.19 277 GLU A N 1
ATOM 2239 C CA . GLU A 1 277 ? 24.338 10.541 -2.263 1.00 64.19 277 GLU A CA 1
ATOM 2240 C C . GLU A 1 277 ? 24.888 10.821 -3.672 1.00 64.19 277 GLU A C 1
ATOM 2242 O O . GLU A 1 277 ? 26.022 11.282 -3.818 1.00 64.19 277 GLU A O 1
ATOM 2247 N N . HIS A 1 278 ? 24.076 10.636 -4.715 1.00 62.91 278 HIS A N 1
ATOM 2248 C CA . HIS A 1 278 ? 24.478 10.877 -6.103 1.00 62.91 278 HIS A CA 1
ATOM 2249 C C . HIS A 1 278 ? 24.637 12.360 -6.441 1.00 62.91 278 HIS A C 1
ATOM 2251 O O . HIS A 1 278 ? 25.587 12.716 -7.135 1.00 62.91 278 HIS A O 1
ATOM 2257 N N . ALA A 1 279 ? 23.799 13.250 -5.901 1.00 62.53 279 ALA A N 1
ATOM 2258 C CA . ALA A 1 279 ? 23.981 14.692 -6.062 1.00 62.53 279 ALA A CA 1
ATOM 2259 C C . ALA A 1 279 ? 25.327 15.164 -5.481 1.00 62.53 279 ALA A C 1
ATOM 2261 O O . ALA A 1 279 ? 26.003 16.003 -6.079 1.00 62.53 279 ALA A O 1
ATOM 2262 N N . GLN A 1 280 ? 25.762 14.585 -4.356 1.00 60.62 280 GLN A N 1
ATOM 2263 C CA . GLN A 1 280 ? 27.081 14.863 -3.778 1.00 60.62 280 GLN A CA 1
ATOM 2264 C C . GLN A 1 280 ? 28.228 14.328 -4.650 1.00 60.62 280 GLN A C 1
ATOM 2266 O O . GLN A 1 280 ? 29.273 14.978 -4.763 1.00 60.62 280 GLN A O 1
ATOM 2271 N N . ILE A 1 281 ? 28.044 13.169 -5.291 1.00 61.09 281 ILE A N 1
ATOM 2272 C CA . ILE A 1 281 ? 29.023 12.576 -6.214 1.00 61.09 281 ILE A CA 1
ATOM 2273 C C . ILE A 1 281 ? 29.143 13.410 -7.496 1.00 61.09 281 ILE A C 1
ATOM 2275 O O . ILE A 1 281 ? 30.260 13.741 -7.900 1.00 61.09 281 ILE A O 1
ATOM 2279 N N . ASP A 1 282 ? 28.028 13.812 -8.104 1.00 63.34 282 ASP A N 1
ATOM 2280 C CA . ASP A 1 282 ? 28.015 14.635 -9.317 1.00 63.34 282 ASP A CA 1
ATOM 2281 C C . ASP A 1 282 ? 28.631 16.016 -9.072 1.00 63.34 282 ASP A C 1
ATOM 2283 O O . ASP A 1 282 ? 29.423 16.505 -9.884 1.00 63.34 282 ASP A O 1
ATOM 2287 N N . GLU A 1 283 ? 28.357 16.628 -7.917 1.00 62.53 283 GLU A N 1
ATOM 2288 C CA . GLU A 1 283 ? 28.971 17.898 -7.536 1.00 62.53 283 GLU A CA 1
ATOM 2289 C C . GLU A 1 283 ? 30.486 17.758 -7.305 1.00 62.53 283 GLU A C 1
ATOM 2291 O O . GLU A 1 283 ? 31.271 18.605 -7.748 1.00 62.53 283 GLU A O 1
ATOM 2296 N N . LYS A 1 284 ? 30.930 16.665 -6.673 1.00 68.50 284 LYS A N 1
ATOM 2297 C CA . LYS A 1 284 ? 32.355 16.358 -6.485 1.00 68.50 284 LYS A CA 1
ATOM 2298 C C . LYS A 1 284 ? 33.064 16.135 -7.823 1.00 68.50 284 LYS A C 1
ATOM 2300 O O . LYS A 1 284 ? 34.108 16.745 -8.057 1.00 68.50 284 LYS A O 1
ATOM 2305 N N . ASN A 1 285 ? 32.476 15.336 -8.712 1.00 67.56 285 ASN A N 1
ATOM 2306 C CA . ASN A 1 285 ? 33.004 15.060 -10.049 1.00 67.56 285 ASN A CA 1
ATOM 2307 C C . ASN A 1 285 ? 33.085 16.335 -10.898 1.00 67.56 285 ASN A C 1
ATOM 2309 O O . ASN A 1 285 ? 34.083 16.563 -11.587 1.00 67.56 285 ASN A O 1
ATOM 2313 N N . LYS A 1 286 ? 32.080 17.214 -10.799 1.00 68.69 286 LYS A N 1
ATOM 2314 C CA . LYS A 1 286 ? 32.079 18.520 -11.465 1.00 68.69 286 LYS A CA 1
ATOM 2315 C C . LYS A 1 286 ? 33.216 19.415 -10.961 1.00 68.69 286 LYS A C 1
ATOM 2317 O O . LYS A 1 286 ? 34.003 19.900 -11.772 1.00 68.69 286 LYS A O 1
ATOM 2322 N N . ARG A 1 287 ? 33.378 19.557 -9.639 1.00 65.88 287 ARG A N 1
ATOM 2323 C CA . ARG A 1 287 ? 34.485 20.331 -9.034 1.00 65.88 287 ARG A CA 1
ATOM 2324 C C . ARG A 1 287 ? 35.860 19.755 -9.387 1.00 65.88 287 ARG A C 1
ATOM 2326 O O . ARG A 1 287 ? 36.828 20.496 -9.549 1.00 65.88 287 ARG A O 1
ATOM 2333 N N . GLU A 1 288 ? 35.980 18.435 -9.487 1.00 74.94 288 GLU A N 1
ATOM 2334 C CA . GLU A 1 288 ? 37.234 17.766 -9.840 1.00 74.94 288 GLU A CA 1
ATOM 2335 C C . GLU A 1 288 ? 37.577 17.924 -11.331 1.00 74.94 288 GLU A C 1
ATOM 2337 O O . GLU A 1 288 ? 38.737 18.175 -11.673 1.00 74.94 288 GLU A O 1
ATOM 2342 N N . SER A 1 289 ? 36.569 17.890 -12.208 1.00 69.56 289 SER A N 1
ATOM 2343 C CA . SER A 1 289 ? 36.699 18.239 -13.628 1.00 69.56 289 SER A CA 1
ATOM 2344 C C . SER A 1 289 ? 37.125 19.700 -13.817 1.00 69.56 289 SER A C 1
ATOM 2346 O O . SER A 1 289 ? 38.075 19.969 -14.553 1.00 69.56 289 SER A O 1
ATOM 2348 N N . GLU A 1 290 ? 36.500 20.641 -13.104 1.00 69.44 290 GLU A N 1
ATOM 2349 C CA . GLU A 1 290 ? 36.871 22.066 -13.122 1.00 69.44 290 GLU A CA 1
ATOM 2350 C C . GLU A 1 290 ? 38.322 22.280 -12.648 1.00 69.44 290 GLU A C 1
ATOM 2352 O O . GLU A 1 290 ? 39.095 22.997 -13.285 1.00 69.44 290 GLU A O 1
ATOM 2357 N N . ARG A 1 291 ? 38.757 21.583 -11.587 1.00 71.88 291 ARG A N 1
ATOM 2358 C CA . ARG A 1 291 ? 40.159 21.606 -11.123 1.00 71.88 291 ARG A CA 1
ATOM 2359 C C . ARG A 1 291 ? 41.140 21.038 -12.146 1.00 71.88 291 ARG A C 1
ATOM 2361 O O . ARG A 1 291 ? 42.244 21.564 -12.273 1.00 71.88 291 ARG A O 1
ATOM 2368 N N . ARG A 1 292 ? 40.780 19.966 -12.859 1.00 71.94 292 ARG A N 1
ATOM 2369 C CA . ARG A 1 292 ? 41.617 19.408 -13.936 1.00 71.94 292 ARG A CA 1
ATOM 2370 C C . ARG A 1 292 ? 41.742 20.377 -15.107 1.00 71.94 292 ARG A C 1
ATOM 2372 O O . ARG A 1 292 ? 42.849 20.566 -15.595 1.00 71.94 292 ARG A O 1
ATOM 2379 N N . GLN A 1 293 ? 40.649 21.025 -15.502 1.00 70.75 293 GLN A N 1
ATOM 2380 C CA . GLN A 1 293 ? 40.663 22.031 -16.567 1.00 70.75 293 GLN A CA 1
ATOM 2381 C C . GLN A 1 293 ? 41.535 23.240 -16.197 1.00 70.75 293 GLN A C 1
ATOM 2383 O O . GLN A 1 293 ? 42.350 23.667 -17.008 1.00 70.75 293 GLN A O 1
ATOM 2388 N N . LEU A 1 294 ? 41.460 23.726 -14.953 1.00 68.19 294 LEU A N 1
ATOM 2389 C CA . LEU A 1 294 ? 42.317 24.816 -14.465 1.00 68.19 294 LEU A CA 1
ATOM 2390 C C . LEU A 1 294 ? 43.808 24.444 -14.424 1.00 68.19 294 LEU 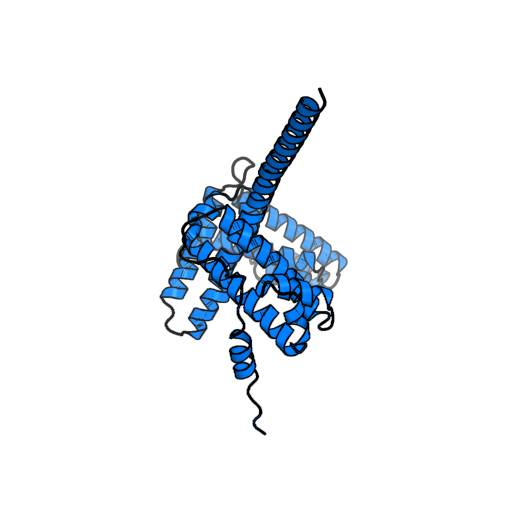A C 1
ATOM 2392 O O . LEU A 1 294 ? 44.651 25.291 -14.688 1.00 68.19 294 LEU A O 1
ATOM 2396 N N . ARG A 1 295 ? 44.144 23.182 -14.125 1.00 69.31 295 ARG A N 1
ATOM 2397 C CA . ARG A 1 295 ? 45.532 22.680 -14.154 1.00 69.31 295 ARG A CA 1
ATOM 2398 C C . ARG A 1 295 ? 46.086 22.476 -15.560 1.00 69.31 295 ARG A C 1
ATOM 2400 O O . ARG A 1 295 ? 47.295 22.426 -15.711 1.00 69.31 295 ARG A O 1
ATOM 2407 N N . MET A 1 296 ? 45.223 22.292 -16.555 1.00 63.34 296 MET A N 1
ATOM 2408 C CA . MET A 1 296 ? 45.623 22.196 -17.963 1.00 63.34 296 MET A CA 1
ATOM 2409 C C . MET A 1 296 ? 45.728 23.570 -18.636 1.00 63.34 296 MET A C 1
ATOM 2411 O O . MET A 1 296 ? 46.369 23.687 -19.674 1.00 63.34 296 MET A O 1
ATOM 2415 N N . ALA A 1 297 ? 45.082 24.589 -18.065 1.00 58.47 297 ALA A N 1
ATOM 2416 C CA . ALA A 1 297 ? 45.107 25.967 -18.548 1.00 58.47 297 ALA A CA 1
ATOM 2417 C C . ALA A 1 297 ? 46.219 26.832 -17.915 1.00 58.47 297 ALA A C 1
ATOM 2419 O O . ALA A 1 297 ? 46.373 27.986 -18.315 1.00 58.47 297 ALA A O 1
ATOM 2420 N N . ALA A 1 298 ? 46.953 26.297 -16.934 1.00 52.34 298 ALA A N 1
ATOM 2421 C CA . ALA A 1 298 ? 48.109 26.912 -16.277 1.00 52.34 298 ALA A CA 1
ATOM 2422 C C . ALA A 1 298 ? 49.406 26.258 -16.764 1.00 52.34 298 ALA A C 1
ATOM 2424 O O . ALA A 1 298 ? 50.406 26.994 -16.907 1.00 52.34 298 ALA A O 1
#

Sequence (298 aa):
MVEQSLEEQIEQAGALPQIYHPITPSHDYNREEFLFHQNVLNDLTGYRAKIDKDPTDLKAREKFSKKVFGDKKYHIGLSDVEMKVHAKAVQEDSLEKMARYAAHNFDDLFNKLEDESLQAYLFSVPLYKTKDNKEHNALVGLIQENQAIGEIAKNKDVDKMRKYLLDAVKKDKSMPDYAREIISYLSNSDSVITRVFAMAAKSKSGVLNMALVRNEELDEAKVRRTITYSLQVAKDAYEDEEDEGARGDIWSDNIKPYYTKIAEIAYADENVKYEKEHAQIDEKNKRESERRQLRMAA

Radius of gyration: 25.39 Å; chains: 1; bounding box: 82×52×69 Å